Protein AF-A0A416WMV1-F1 (afdb_monomer_lite)

Structure (mmCIF, N/CA/C/O backbone):
data_AF-A0A416WMV1-F1
#
_entry.id   AF-A0A416WMV1-F1
#
loop_
_atom_site.group_PDB
_atom_site.id
_atom_site.type_symbol
_atom_site.label_atom_id
_atom_site.label_alt_id
_atom_site.label_comp_id
_atom_site.label_asym_id
_atom_site.label_entity_id
_atom_site.label_seq_id
_atom_site.pdbx_PDB_ins_code
_atom_site.Cartn_x
_atom_site.Cartn_y
_atom_site.Cartn_z
_atom_site.occupancy
_atom_site.B_iso_or_equiv
_atom_site.auth_seq_id
_atom_site.auth_comp_id
_atom_site.auth_asym_id
_atom_site.auth_atom_id
_atom_site.pdbx_PDB_model_num
ATOM 1 N N . MET A 1 1 ? 2.035 9.534 53.061 1.00 31.95 1 MET A N 1
ATOM 2 C CA . MET A 1 1 ? 2.867 9.783 51.864 1.00 31.95 1 MET A CA 1
ATOM 3 C C . MET A 1 1 ? 3.499 8.454 51.488 1.00 31.95 1 MET A C 1
ATOM 5 O O . MET A 1 1 ? 4.120 7.860 52.356 1.00 31.95 1 MET A O 1
ATOM 9 N N . GLY A 1 2 ? 3.255 7.949 50.277 1.00 27.72 2 GLY A N 1
ATOM 10 C CA . GLY A 1 2 ? 3.790 6.662 49.814 1.00 27.72 2 GLY A CA 1
ATOM 11 C C . GLY A 1 2 ? 2.784 5.881 48.972 1.00 27.72 2 GLY A C 1
ATOM 12 O O . GLY A 1 2 ? 2.198 4.920 49.456 1.00 27.72 2 GLY A O 1
ATOM 13 N N . LEU A 1 3 ? 2.549 6.330 47.735 1.00 26.62 3 LEU A N 1
ATOM 14 C CA . LEU A 1 3 ? 1.919 5.507 46.699 1.00 26.62 3 LEU A CA 1
ATOM 15 C C . LEU A 1 3 ? 2.967 4.494 46.201 1.00 26.62 3 LEU A C 1
ATOM 17 O O . LEU A 1 3 ? 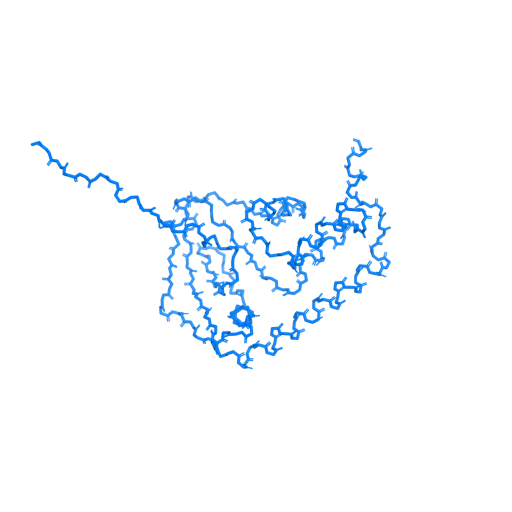4.090 4.920 45.920 1.00 26.62 3 LEU A O 1
ATOM 21 N N . PRO A 1 4 ? 2.651 3.193 46.090 1.00 28.97 4 PRO A N 1
ATOM 22 C CA . PRO A 1 4 ? 3.570 2.224 45.516 1.00 28.97 4 PRO A CA 1
ATOM 23 C C . PRO A 1 4 ? 3.512 2.254 43.982 1.00 28.97 4 PRO A C 1
ATOM 25 O O . PRO A 1 4 ? 2.426 2.288 43.410 1.00 28.97 4 PRO A O 1
ATOM 28 N N . ASP A 1 5 ? 4.704 2.229 43.370 1.00 31.75 5 ASP A N 1
ATOM 29 C CA . ASP A 1 5 ? 5.040 1.541 42.108 1.00 31.75 5 ASP A CA 1
ATOM 30 C C . ASP A 1 5 ? 4.009 1.704 40.958 1.00 31.75 5 ASP A C 1
ATOM 32 O O . ASP A 1 5 ? 3.002 1.007 40.883 1.00 31.75 5 ASP A O 1
ATOM 36 N N . GLY A 1 6 ? 4.159 2.628 40.005 1.00 26.80 6 GLY A N 1
ATOM 37 C CA . GLY A 1 6 ? 5.407 3.092 39.402 1.00 26.80 6 GLY A CA 1
ATOM 38 C C . GLY A 1 6 ? 5.780 2.256 38.175 1.00 26.80 6 GLY A C 1
ATOM 39 O O . GLY A 1 6 ? 6.818 1.611 38.143 1.00 26.80 6 GLY A O 1
ATOM 40 N N . SER A 1 7 ? 4.975 2.382 37.113 1.00 28.70 7 SER A N 1
ATOM 41 C CA . SER A 1 7 ? 5.267 1.963 35.730 1.00 28.70 7 SER A CA 1
ATOM 42 C C . SER A 1 7 ? 5.223 0.461 35.405 1.00 28.70 7 SER A C 1
ATOM 44 O O . SER A 1 7 ? 6.140 -0.109 34.815 1.00 28.70 7 SER A O 1
ATOM 46 N N . ARG A 1 8 ? 4.023 -0.129 35.525 1.00 25.91 8 ARG A N 1
ATOM 47 C CA . ARG A 1 8 ? 3.536 -1.008 34.446 1.00 25.91 8 ARG A CA 1
ATOM 48 C C . ARG A 1 8 ? 3.363 -0.150 33.196 1.00 25.91 8 ARG A C 1
ATOM 50 O O . ARG A 1 8 ? 2.297 0.403 32.947 1.00 25.91 8 ARG A O 1
ATOM 57 N N . GLY A 1 9 ? 4.460 0.025 32.459 1.00 23.66 9 GLY A N 1
ATOM 58 C CA . GLY A 1 9 ? 4.440 0.649 31.149 1.00 23.66 9 GLY A CA 1
ATOM 59 C C . GLY A 1 9 ? 3.350 -0.017 30.324 1.00 23.66 9 GLY A C 1
ATOM 60 O O . GLY A 1 9 ? 3.383 -1.234 30.122 1.00 23.66 9 GLY A O 1
ATOM 61 N N . PHE A 1 10 ? 2.375 0.776 29.883 1.00 23.45 10 PHE A N 1
ATOM 62 C CA . PHE A 1 10 ? 1.463 0.398 28.820 1.00 23.45 10 PHE A CA 1
ATOM 63 C C . PHE A 1 10 ? 2.320 0.120 27.583 1.00 23.45 10 PHE A C 1
ATOM 65 O O . PHE A 1 10 ? 2.528 0.974 26.728 1.00 23.45 10 PHE A O 1
ATOM 72 N N . LYS A 1 11 ? 2.846 -1.103 27.482 1.00 23.52 11 LYS A N 1
ATOM 73 C CA . LYS A 1 11 ? 3.252 -1.696 26.216 1.00 23.52 11 LYS A CA 1
ATOM 74 C C . LYS A 1 11 ? 1.961 -1.990 25.460 1.00 23.52 11 LYS A C 1
ATOM 76 O O . LYS A 1 11 ? 1.575 -3.143 25.297 1.00 23.52 11 LYS A O 1
ATOM 81 N N . PHE A 1 12 ? 1.277 -0.931 25.023 1.00 26.00 12 PHE A N 1
ATOM 82 C CA . PHE A 1 12 ? 0.402 -1.036 23.871 1.00 26.00 12 PHE A CA 1
ATOM 83 C C . PHE A 1 12 ? 1.324 -1.487 22.749 1.00 26.00 12 PHE A C 1
ATOM 85 O O . PHE A 1 12 ? 2.269 -0.792 22.376 1.00 26.00 12 PHE A O 1
ATOM 92 N N . ASN A 1 13 ? 1.163 -2.744 22.356 1.00 22.41 13 ASN A N 1
ATOM 93 C CA . ASN A 1 13 ? 2.041 -3.418 21.424 1.00 22.41 13 ASN A CA 1
ATOM 94 C C . ASN A 1 13 ? 1.835 -2.741 20.064 1.00 22.41 13 ASN A C 1
ATOM 96 O O . ASN A 1 13 ? 0.968 -3.130 19.283 1.00 22.41 13 ASN A O 1
ATOM 100 N N . ALA A 1 14 ? 2.614 -1.686 19.819 1.00 24.78 14 ALA A N 1
ATOM 101 C CA . ALA A 1 14 ? 2.664 -0.853 18.621 1.00 24.78 14 ALA A CA 1
ATOM 102 C C . ALA A 1 14 ? 3.184 -1.625 17.388 1.00 24.78 14 ALA A C 1
ATOM 104 O O . ALA A 1 14 ? 3.901 -1.090 16.551 1.00 24.78 14 ALA A O 1
ATOM 105 N N . ARG A 1 15 ? 2.831 -2.911 17.282 1.00 20.94 15 ARG A N 1
ATOM 106 C CA . ARG A 1 15 ? 3.033 -3.785 16.121 1.00 20.94 15 ARG A CA 1
ATOM 107 C C . ARG A 1 15 ? 1.811 -3.848 15.206 1.00 20.94 15 ARG A C 1
ATOM 109 O O . ARG A 1 15 ? 1.890 -4.437 14.137 1.00 20.94 15 ARG A O 1
ATOM 116 N N . LYS A 1 16 ? 0.696 -3.226 15.594 1.00 28.09 16 LYS A N 1
ATOM 117 C CA . LYS A 1 16 ? -0.466 -3.006 14.727 1.00 28.09 16 LYS A CA 1
ATOM 118 C C . LYS A 1 16 ? -0.606 -1.519 14.417 1.00 28.09 16 LYS A C 1
ATOM 120 O O . LYS A 1 16 ? -1.630 -0.910 14.695 1.00 28.09 16 LYS A O 1
ATOM 125 N N . ALA A 1 17 ? 0.422 -0.926 13.810 1.00 27.86 17 ALA A N 1
ATOM 126 C CA . ALA A 1 17 ? 0.107 0.129 12.856 1.00 27.86 17 ALA A CA 1
ATOM 127 C C . ALA A 1 17 ? -0.929 -0.466 11.886 1.00 27.86 17 ALA A C 1
ATOM 129 O O . ALA A 1 17 ? -0.805 -1.640 11.521 1.00 27.86 17 ALA A O 1
ATOM 130 N N . ALA A 1 18 ? -1.935 0.303 11.473 1.00 34.59 18 ALA A N 1
ATOM 131 C CA . ALA A 1 18 ? -2.894 -0.066 10.425 1.00 34.59 18 ALA A CA 1
ATOM 132 C C . ALA A 1 18 ? -2.218 -0.167 9.032 1.00 34.59 18 ALA A C 1
ATOM 134 O O . ALA A 1 18 ? -2.715 0.313 8.022 1.00 34.59 18 ALA A O 1
ATOM 135 N N . ILE A 1 19 ? -1.039 -0.783 8.999 1.00 32.31 19 ILE A N 1
ATOM 136 C CA . ILE A 1 19 ? -0.207 -1.146 7.864 1.00 32.31 19 ILE A CA 1
ATOM 137 C C . ILE A 1 19 ? 0.125 -2.640 8.040 1.00 32.31 19 ILE A C 1
ATOM 139 O O . ILE A 1 19 ? 1.275 -3.071 8.042 1.00 32.31 19 ILE A O 1
ATOM 143 N N . GLY A 1 20 ? -0.904 -3.453 8.262 1.00 26.33 20 GLY A N 1
ATOM 144 C CA . GLY A 1 20 ? -0.795 -4.895 8.442 1.00 26.33 20 GLY A CA 1
ATOM 145 C C . GLY A 1 20 ? -2.034 -5.558 7.868 1.00 26.33 20 GLY A C 1
ATOM 146 O O . GLY A 1 20 ? -3.143 -5.086 8.093 1.00 26.33 20 GLY A O 1
ATOM 147 N N . SER A 1 21 ? -1.837 -6.623 7.096 1.00 29.31 21 SER A N 1
ATOM 148 C CA . SER A 1 21 ? -2.878 -7.466 6.506 1.00 29.31 21 SER A CA 1
ATOM 149 C C . SER A 1 21 ? -3.682 -8.179 7.597 1.00 29.31 21 SER A C 1
ATOM 151 O O . SER A 1 21 ? -3.449 -9.342 7.908 1.00 29.31 21 SER A O 1
ATOM 153 N N . PHE A 1 22 ? -4.592 -7.438 8.204 1.00 29.88 22 PHE A N 1
ATOM 154 C CA . PHE A 1 22 ? -5.813 -7.915 8.824 1.00 29.88 22 PHE A CA 1
ATOM 155 C C . PHE A 1 22 ? -6.875 -6.975 8.273 1.00 29.88 22 PHE A C 1
ATOM 157 O O . PHE A 1 22 ? -6.649 -5.768 8.196 1.00 29.88 22 PHE A O 1
ATOM 164 N N . SER A 1 23 ? -7.971 -7.506 7.761 1.00 39.19 23 SER A N 1
ATOM 165 C CA . SER A 1 23 ? -8.957 -6.712 7.040 1.00 39.19 23 SER A CA 1
ATOM 166 C C . SER A 1 23 ? -9.639 -5.703 7.975 1.00 39.19 23 SER A C 1
ATOM 168 O O . SER A 1 23 ? -10.531 -6.061 8.741 1.00 39.19 23 SER A O 1
ATOM 170 N N . HIS A 1 24 ? -9.227 -4.436 7.912 1.00 48.38 24 HIS A N 1
ATOM 171 C CA . HIS A 1 24 ? -9.859 -3.343 8.650 1.00 48.38 24 HIS A CA 1
ATOM 172 C C . HIS A 1 24 ? -10.725 -2.521 7.690 1.00 48.38 24 HIS A C 1
ATOM 174 O O . HIS A 1 24 ? -10.259 -2.066 6.645 1.00 48.38 24 HIS A O 1
ATOM 180 N N . TYR A 1 25 ? -11.986 -2.326 8.060 1.00 40.03 25 TYR A N 1
ATOM 181 C CA . TYR A 1 25 ? -12.955 -1.476 7.384 1.00 40.03 25 TYR A CA 1
ATOM 182 C C . TYR A 1 25 ? -13.063 -0.146 8.144 1.00 40.03 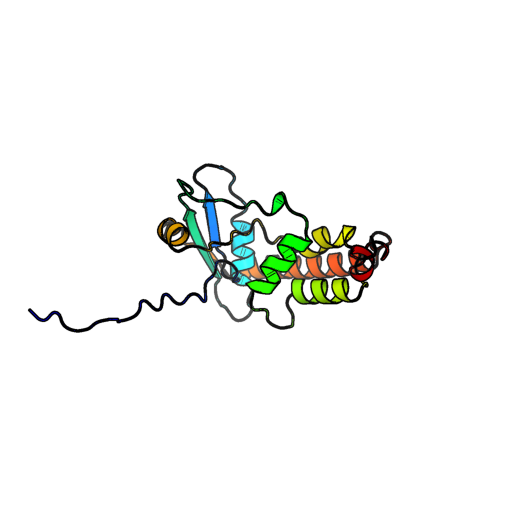25 TYR A C 1
ATOM 184 O O . TYR A 1 25 ? -13.351 -0.128 9.338 1.00 40.03 25 TYR A O 1
ATOM 192 N N . PHE A 1 26 ? -12.809 0.979 7.471 1.00 45.38 26 PHE A N 1
ATOM 193 C CA . PHE A 1 26 ? -12.787 2.309 8.093 1.00 45.38 26 PHE A CA 1
ATOM 194 C C . PHE A 1 26 ? -13.970 3.163 7.635 1.00 45.38 26 PHE A C 1
ATOM 196 O O . PHE A 1 26 ? -14.231 3.290 6.437 1.00 45.38 26 PHE A O 1
ATOM 203 N N . HIS A 1 27 ? -14.639 3.806 8.591 1.00 37.44 27 HIS A N 1
ATOM 204 C CA . HIS A 1 2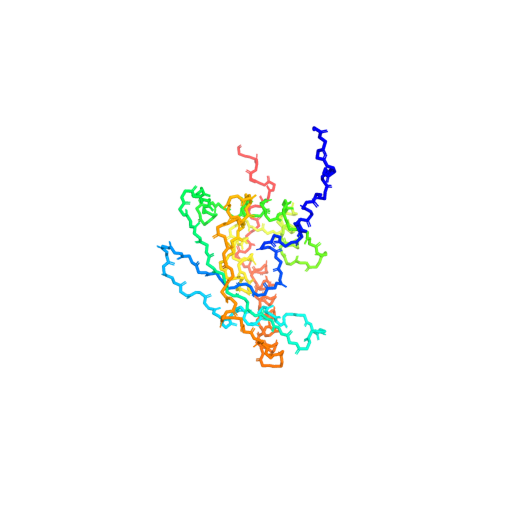7 ? -15.668 4.812 8.352 1.00 37.44 27 HIS A CA 1
ATOM 205 C C . HIS A 1 27 ? -15.194 6.177 8.883 1.00 37.44 27 HIS A C 1
ATOM 207 O O . HIS A 1 27 ? -14.849 6.321 10.055 1.00 37.44 27 HIS A O 1
ATOM 213 N N . GLN A 1 28 ? -15.139 7.195 8.015 1.00 42.25 28 GLN A N 1
ATOM 214 C CA . GLN A 1 28 ? -14.793 8.563 8.414 1.00 42.25 28 GLN A CA 1
ATOM 215 C C . GLN A 1 28 ? -16.064 9.373 8.677 1.00 42.25 28 GLN A C 1
ATOM 217 O O . GLN A 1 28 ? -16.828 9.637 7.743 1.00 42.25 28 GLN A O 1
ATOM 222 N N . ARG A 1 29 ? -16.262 9.890 9.896 1.00 34.16 29 ARG A N 1
ATOM 223 C CA . ARG A 1 29 ? -17.316 10.892 10.148 1.00 34.16 29 ARG A CA 1
ATOM 224 C C . ARG A 1 29 ? -16.897 12.285 9.654 1.00 34.16 29 ARG A C 1
ATOM 226 O O . ARG A 1 29 ? -16.640 13.181 10.447 1.00 34.16 29 ARG A O 1
ATOM 233 N N . LYS A 1 30 ? -16.833 12.432 8.323 1.00 31.00 30 LYS A N 1
ATOM 234 C CA . LYS A 1 30 ? -17.295 13.587 7.509 1.00 31.00 30 LYS A CA 1
ATOM 235 C C . LYS A 1 30 ? -17.082 13.409 5.995 1.00 31.00 30 LYS A C 1
ATOM 237 O O . LYS A 1 30 ? -17.302 14.351 5.241 1.00 31.00 30 LYS A O 1
ATOM 242 N N . LEU A 1 31 ? -16.723 12.214 5.528 1.00 30.30 31 LEU A N 1
ATOM 243 C CA . LEU A 1 31 ? -16.707 11.867 4.107 1.00 30.30 31 LEU A CA 1
ATOM 244 C C . LEU A 1 31 ? -17.394 10.514 3.941 1.00 30.30 31 LEU A C 1
ATOM 246 O O . LEU A 1 31 ? -16.788 9.454 4.077 1.00 30.30 31 LEU A O 1
ATOM 250 N N . GLY A 1 32 ? -18.697 10.565 3.670 1.00 33.25 32 GLY A N 1
ATOM 251 C CA . GLY A 1 32 ? -19.454 9.394 3.264 1.00 33.25 32 GLY A CA 1
ATOM 252 C C . GLY A 1 32 ? -18.922 8.869 1.934 1.00 33.25 32 GLY A C 1
ATOM 253 O O . GLY A 1 32 ? -19.055 9.521 0.901 1.00 33.25 32 GLY A O 1
ATOM 254 N N . LYS A 1 33 ? -18.326 7.679 1.965 1.00 35.66 33 LYS A N 1
ATOM 255 C CA . LYS A 1 33 ? -18.358 6.701 0.873 1.00 35.66 33 LYS A CA 1
ATOM 256 C C . LYS A 1 33 ? -17.914 5.360 1.443 1.00 35.66 33 LYS A C 1
ATOM 258 O O . LYS A 1 33 ? -16.739 5.181 1.752 1.00 35.66 33 LYS A O 1
ATOM 263 N N . LEU A 1 34 ? -18.864 4.430 1.570 1.00 45.72 34 LEU A N 1
ATOM 264 C CA . LEU A 1 34 ? -18.578 3.017 1.808 1.00 45.72 34 LEU A CA 1
ATOM 265 C C . LEU A 1 34 ? -17.597 2.541 0.731 1.00 45.72 34 LEU A C 1
ATOM 267 O O . LEU A 1 34 ? -17.959 2.462 -0.444 1.00 45.72 34 LEU A O 1
ATOM 271 N N . LYS A 1 35 ? -16.353 2.239 1.107 1.00 54.41 35 LYS A N 1
ATOM 272 C CA . LYS A 1 35 ? -15.378 1.646 0.188 1.00 54.41 35 LYS A CA 1
ATOM 273 C C . LYS A 1 35 ? -15.215 0.165 0.512 1.00 54.41 35 LYS A C 1
ATOM 275 O O . LYS A 1 35 ? -14.380 -0.240 1.302 1.00 54.41 35 LYS A O 1
ATOM 280 N N . ASN A 1 36 ? -16.086 -0.592 -0.151 1.00 69.56 36 ASN A N 1
ATOM 281 C CA . ASN A 1 36 ? -16.000 -2.003 -0.517 1.00 69.56 36 ASN A CA 1
ATOM 282 C C . ASN A 1 36 ? -15.653 -3.004 0.606 1.00 69.56 36 ASN A C 1
ATOM 284 O O . ASN A 1 36 ? -14.533 -3.499 0.700 1.00 69.56 36 ASN A O 1
ATOM 288 N N . VAL A 1 37 ? -16.665 -3.362 1.403 1.00 78.75 37 VAL A N 1
ATOM 289 C CA . VAL A 1 37 ? -16.604 -4.461 2.385 1.00 78.75 37 VAL A CA 1
ATOM 290 C C . VAL A 1 37 ? -16.144 -5.781 1.751 1.00 78.75 37 VAL A C 1
ATOM 292 O O . VAL A 1 37 ? -15.378 -6.511 2.370 1.00 78.75 37 VAL A O 1
ATOM 295 N N . GLU A 1 38 ? -16.558 -6.082 0.517 1.00 82.62 38 GLU A N 1
ATOM 296 C CA . GLU A 1 38 ? -16.173 -7.326 -0.167 1.00 82.62 38 GLU A CA 1
ATOM 297 C C . GLU A 1 38 ? -14.665 -7.400 -0.400 1.00 82.62 38 GLU A C 1
ATOM 299 O O . GLU A 1 38 ? -14.052 -8.442 -0.188 1.00 82.62 38 GLU A O 1
ATOM 304 N N . LEU A 1 39 ? -14.046 -6.267 -0.740 1.00 79.12 39 LEU A N 1
ATOM 305 C CA . LEU A 1 39 ? -12.596 -6.186 -0.845 1.00 79.12 39 LEU A CA 1
ATOM 306 C C . LEU A 1 39 ? -11.926 -6.496 0.495 1.00 79.12 39 LEU A C 1
ATOM 308 O O . LEU A 1 39 ? -10.986 -7.282 0.540 1.00 79.12 39 LEU A O 1
ATOM 312 N N . ALA A 1 40 ? -12.424 -5.910 1.584 1.00 80.50 40 ALA A N 1
ATOM 313 C CA . ALA A 1 40 ? -11.913 -6.183 2.922 1.00 80.50 40 ALA A CA 1
ATOM 314 C C . ALA A 1 40 ? -11.992 -7.694 3.230 1.00 80.50 40 ALA A C 1
ATOM 316 O O . ALA A 1 40 ? -10.989 -8.301 3.601 1.00 80.50 40 ALA A O 1
ATOM 317 N N . LYS A 1 41 ? -13.127 -8.340 2.929 1.00 84.56 41 LYS A N 1
ATOM 318 C CA . LYS A 1 41 ? -13.293 -9.794 3.087 1.00 84.56 41 LYS A CA 1
ATOM 319 C C . LYS A 1 41 ? -12.258 -10.608 2.303 1.00 84.56 41 LYS A C 1
ATOM 321 O O . LYS A 1 41 ? -11.682 -11.530 2.868 1.00 84.56 41 LYS A O 1
ATOM 326 N N . GLU A 1 42 ? -11.957 -10.253 1.053 1.00 84.12 42 GLU A N 1
ATOM 327 C CA . GLU A 1 42 ? -10.895 -10.920 0.278 1.00 84.12 42 GLU A CA 1
ATOM 328 C C . GLU A 1 42 ? -9.520 -10.805 0.955 1.00 84.12 42 GLU A C 1
ATOM 330 O O . GLU A 1 42 ? -8.797 -11.792 1.088 1.00 84.12 42 GLU A O 1
ATOM 335 N N . TRP A 1 43 ? -9.163 -9.615 1.446 1.00 82.00 43 TRP A N 1
ATOM 336 C CA . TRP A 1 43 ? -7.907 -9.409 2.178 1.00 82.00 43 TRP A CA 1
ATOM 337 C C . TRP A 1 43 ? -7.873 -10.136 3.529 1.00 82.00 43 TRP A C 1
ATOM 339 O O . TRP A 1 43 ? -6.790 -10.508 3.990 1.00 82.00 43 TRP A O 1
ATOM 349 N N . ALA A 1 44 ? -9.031 -10.363 4.156 1.00 83.62 44 ALA A N 1
ATOM 350 C CA . ALA A 1 44 ? -9.149 -11.066 5.433 1.00 83.62 44 ALA A CA 1
ATOM 351 C C . ALA A 1 44 ? -8.675 -12.525 5.356 1.00 83.62 44 ALA A C 1
ATOM 353 O O . ALA A 1 44 ? -8.292 -13.086 6.375 1.00 83.62 44 ALA A O 1
ATOM 354 N N . VAL A 1 45 ? -8.694 -13.121 4.159 1.00 82.50 45 VAL A N 1
ATOM 355 C CA . VAL A 1 45 ? -8.405 -14.545 3.911 1.00 82.50 45 VAL A CA 1
ATOM 356 C C . VAL A 1 45 ? -7.186 -14.743 3.001 1.00 82.50 45 VAL A C 1
ATOM 358 O O . VAL A 1 45 ? -7.050 -15.760 2.323 1.00 82.50 45 VAL A O 1
ATOM 361 N N . CYS A 1 46 ? -6.281 -13.760 2.962 1.00 75.50 46 CYS A N 1
ATOM 362 C CA . CYS A 1 46 ? -5.086 -13.796 2.115 1.00 75.50 46 CYS A CA 1
ATOM 363 C C . CYS A 1 46 ? -4.054 -14.864 2.513 1.00 75.50 46 CYS A C 1
ATOM 365 O O . CYS A 1 46 ? -3.200 -15.225 1.701 1.00 75.50 46 CYS A O 1
ATOM 367 N N . LYS A 1 47 ? -4.103 -15.357 3.756 1.00 71.19 47 LYS A N 1
ATOM 368 C CA . LYS A 1 47 ? -3.174 -16.372 4.250 1.00 71.19 47 LYS A CA 1
ATOM 369 C C . LYS A 1 47 ? -3.779 -17.770 4.142 1.00 71.19 47 LYS A C 1
ATOM 371 O O . LYS A 1 47 ? -4.842 -17.997 4.713 1.00 71.19 47 LYS A O 1
ATOM 376 N N . PRO A 1 48 ? -3.116 -18.705 3.445 1.00 60.91 48 PRO A N 1
ATOM 377 C CA . PRO A 1 48 ? -3.698 -20.003 3.132 1.00 60.91 48 PRO A CA 1
ATOM 378 C C . PRO A 1 48 ? -3.808 -20.987 4.300 1.00 60.91 48 PRO A C 1
ATOM 380 O O . PRO A 1 48 ? -4.461 -22.017 4.176 1.00 60.91 48 PRO A O 1
ATOM 383 N N . ASP A 1 49 ? -3.179 -20.687 5.430 1.00 66.00 49 ASP A N 1
ATOM 384 C CA . ASP A 1 49 ? -3.180 -21.502 6.643 1.00 66.00 49 ASP A CA 1
ATOM 385 C C . ASP A 1 49 ? -4.273 -21.108 7.657 1.00 66.00 49 ASP A C 1
ATOM 387 O O . ASP A 1 49 ? -4.486 -21.821 8.641 1.00 66.00 49 ASP A O 1
ATOM 391 N N . GLU A 1 50 ? -5.005 -20.012 7.426 1.00 64.62 50 GLU A N 1
ATOM 392 C CA . GLU A 1 50 ? -6.074 -19.552 8.320 1.00 64.62 50 GLU A CA 1
ATOM 393 C C . GLU A 1 50 ? -7.446 -20.108 7.896 1.00 64.62 50 GLU A C 1
ATOM 395 O O . GLU A 1 50 ? -7.903 -19.921 6.773 1.00 64.62 50 GLU A O 1
ATOM 400 N N . LYS A 1 51 ? -8.151 -20.777 8.823 1.00 70.44 51 LYS A N 1
ATOM 401 C CA . LYS A 1 51 ? -9.478 -21.371 8.554 1.00 70.44 51 LYS A CA 1
ATOM 402 C C . LYS A 1 51 ? -10.572 -20.337 8.257 1.00 70.44 51 LYS A C 1
ATOM 404 O O . LYS A 1 51 ? -11.516 -20.667 7.552 1.00 70.44 51 LYS A O 1
ATOM 409 N N . ASN A 1 52 ? -10.474 -19.134 8.825 1.00 77.75 52 ASN A N 1
ATOM 410 C CA . ASN A 1 52 ? -11.419 -18.029 8.650 1.00 77.75 52 ASN A CA 1
ATOM 411 C C . ASN A 1 52 ? -10.674 -16.694 8.748 1.00 77.75 52 ASN A C 1
ATOM 413 O O . ASN A 1 52 ? -9.721 -16.583 9.519 1.00 77.75 52 ASN A O 1
ATOM 417 N N . GLY A 1 53 ? -11.163 -15.688 8.024 1.00 83.75 53 GLY A N 1
ATOM 418 C CA . GLY A 1 53 ? -10.736 -14.296 8.153 1.00 83.75 53 GLY A CA 1
ATOM 419 C C . GLY A 1 53 ? -11.693 -13.482 9.025 1.00 83.75 53 GLY A C 1
ATOM 420 O O . GLY A 1 53 ? -12.798 -13.924 9.340 1.00 83.75 53 GLY A O 1
ATOM 421 N N . TRP A 1 54 ? -11.289 -12.263 9.378 1.00 82.88 54 TRP A N 1
ATOM 422 C CA . TRP A 1 54 ? -12.116 -11.319 10.134 1.00 82.88 54 TRP A CA 1
ATOM 423 C C . TRP A 1 54 ? -12.082 -9.939 9.492 1.00 82.88 54 TRP A C 1
ATOM 425 O O . TRP A 1 54 ? -11.010 -9.454 9.119 1.00 82.88 54 TRP A O 1
ATOM 435 N N . VAL A 1 55 ? -13.250 -9.306 9.383 1.00 83.25 55 VAL A N 1
ATOM 436 C CA . VAL A 1 55 ? -13.377 -7.894 9.021 1.00 83.25 55 VAL A CA 1
ATOM 437 C C . VAL A 1 55 ? -13.894 -7.126 10.220 1.00 83.25 55 VAL A C 1
ATOM 439 O O . VAL A 1 55 ? -15.025 -7.330 10.653 1.00 83.25 55 VAL A O 1
ATOM 442 N N . HIS A 1 56 ? -13.064 -6.222 10.716 1.00 81.56 56 HIS A N 1
ATOM 443 C CA . HIS A 1 56 ? -13.413 -5.304 11.792 1.00 81.56 56 HIS A CA 1
ATOM 444 C C . HIS A 1 56 ? -13.852 -3.969 11.198 1.00 81.56 56 HIS A C 1
ATOM 446 O O . HIS A 1 56 ? -13.289 -3.542 10.186 1.00 81.56 56 HIS A O 1
ATOM 452 N N . LYS A 1 57 ? -14.808 -3.285 11.829 1.00 80.19 57 LYS A N 1
ATOM 453 C CA . LYS A 1 57 ? -15.174 -1.913 11.472 1.00 80.19 57 LYS A CA 1
ATOM 454 C C . LYS A 1 57 ? -14.700 -0.945 12.539 1.00 80.19 57 LYS A C 1
ATOM 456 O O . LYS A 1 57 ? -14.925 -1.177 13.718 1.00 80.19 57 LYS A O 1
ATOM 461 N N . TYR A 1 58 ? -14.131 0.170 12.099 1.00 81.62 58 TYR A N 1
ATOM 462 C CA . TYR A 1 58 ? -13.742 1.266 12.973 1.00 81.62 58 TYR A CA 1
ATOM 463 C C . TYR A 1 58 ? -14.347 2.590 12.519 1.00 81.62 58 TYR A C 1
ATOM 465 O O . TYR A 1 58 ? -14.479 2.855 11.317 1.00 81.62 58 TYR A O 1
ATOM 473 N N . GLU A 1 59 ? -14.645 3.447 13.487 1.00 80.88 59 GLU A N 1
ATOM 474 C CA . GLU A 1 59 ? -14.911 4.864 13.284 1.00 80.88 59 GLU A CA 1
ATOM 475 C C . GLU A 1 59 ? -13.763 5.704 13.835 1.00 80.88 59 GLU A C 1
ATOM 477 O O . GLU A 1 59 ? -13.239 5.447 14.914 1.00 80.88 59 GLU A O 1
ATOM 482 N N . LEU A 1 60 ? -13.360 6.715 13.066 1.00 82.94 60 LEU A N 1
ATOM 483 C CA . LEU A 1 60 ? -12.338 7.673 13.474 1.00 82.94 60 LEU A CA 1
ATOM 484 C C . LEU A 1 60 ? -12.959 9.067 13.569 1.00 82.94 60 LEU A C 1
ATOM 486 O O . LEU A 1 60 ? -13.389 9.629 12.553 1.00 82.94 60 LEU A O 1
ATOM 490 N N . ASP A 1 61 ? -12.968 9.641 14.773 1.00 86.44 61 ASP A N 1
ATOM 491 C CA . ASP A 1 61 ? -13.275 11.060 14.957 1.00 86.44 61 ASP A CA 1
ATOM 492 C C . ASP A 1 61 ? -12.087 11.913 14.495 1.00 86.44 61 ASP A C 1
ATOM 494 O O . ASP A 1 61 ? -11.033 11.969 15.126 1.00 86.44 61 ASP A O 1
ATOM 498 N N . ILE A 1 62 ? -12.277 12.621 13.386 1.00 87.06 62 ILE A N 1
ATOM 499 C CA . ILE A 1 62 ? -11.249 13.476 12.788 1.00 87.06 62 ILE A CA 1
ATOM 500 C C . ILE A 1 62 ? -11.199 14.889 13.379 1.00 87.06 62 ILE A C 1
ATOM 502 O O . ILE A 1 62 ? -10.368 15.702 12.968 1.00 87.06 62 ILE A O 1
ATOM 506 N N . THR A 1 63 ? -12.070 15.210 14.337 1.00 88.75 63 THR A N 1
ATOM 507 C CA . THR A 1 63 ? -12.123 16.539 14.953 1.00 88.75 63 THR A CA 1
ATOM 508 C C . THR A 1 63 ? -10.771 16.879 15.574 1.00 88.75 63 THR A C 1
ATOM 510 O O . THR A 1 63 ? -10.226 16.102 16.357 1.00 88.75 63 THR A O 1
ATOM 513 N N . ASN A 1 64 ? -10.223 18.049 15.245 1.00 90.75 64 ASN A N 1
ATOM 514 C CA . ASN A 1 64 ? -8.916 18.524 15.718 1.00 90.75 64 ASN A CA 1
ATOM 515 C C . ASN A 1 64 ? -7.715 17.628 15.344 1.00 90.75 64 ASN A C 1
ATOM 517 O O . ASN A 1 64 ? -6.629 17.807 15.898 1.00 90.75 64 ASN A O 1
ATOM 521 N N . LEU A 1 65 ? -7.870 16.684 14.407 1.00 88.44 65 LEU A N 1
ATOM 522 C CA . LEU A 1 65 ? -6.744 15.939 13.850 1.00 88.44 65 LEU A CA 1
ATOM 523 C C . LEU A 1 65 ? -6.154 16.680 12.650 1.00 88.44 65 LEU A C 1
ATOM 525 O O . LEU A 1 65 ? -6.868 17.220 11.807 1.00 88.44 65 LEU A O 1
ATOM 529 N N . LYS A 1 66 ? -4.823 16.670 12.550 1.00 91.38 66 LYS A N 1
ATOM 530 C CA . LYS A 1 66 ? -4.129 17.075 11.326 1.00 91.38 66 LYS A CA 1
ATOM 531 C C . LYS A 1 66 ? -4.143 15.896 10.362 1.00 91.38 66 LYS A C 1
ATOM 533 O O . LYS A 1 66 ? -3.620 14.834 10.692 1.00 91.38 66 LYS A O 1
ATOM 538 N N . ILE A 1 67 ? -4.732 16.095 9.189 1.00 87.00 67 ILE A N 1
ATOM 539 C CA . ILE A 1 67 ? -4.815 15.077 8.142 1.00 87.00 67 ILE A CA 1
ATOM 540 C C . ILE A 1 67 ? -3.821 15.440 7.046 1.00 87.00 67 ILE A C 1
ATOM 542 O O . ILE A 1 67 ? -3.842 16.554 6.530 1.00 87.00 67 ILE A O 1
ATOM 546 N N . LEU A 1 68 ? -2.962 14.484 6.703 1.00 84.94 68 LEU A N 1
ATOM 547 C CA . LEU A 1 68 ? -2.102 14.555 5.532 1.00 84.94 68 LEU A CA 1
ATOM 548 C C . LEU A 1 68 ? -2.685 13.640 4.456 1.00 84.94 68 LEU A C 1
ATOM 550 O O . LEU A 1 68 ? -2.723 12.423 4.636 1.00 84.94 68 LEU A O 1
ATOM 554 N N . ASP A 1 69 ? -3.156 14.226 3.359 1.00 84.19 69 ASP A N 1
ATOM 555 C CA . ASP A 1 69 ? -3.706 13.476 2.233 1.00 84.19 69 ASP A CA 1
ATOM 556 C C . ASP A 1 69 ? -2.606 13.164 1.214 1.00 84.19 69 ASP A C 1
ATOM 558 O O . ASP A 1 69 ? -2.216 14.017 0.418 1.00 84.19 69 ASP A O 1
ATOM 562 N N . PHE A 1 70 ? -2.106 11.926 1.239 1.00 79.06 70 PHE A N 1
ATOM 563 C CA . PHE A 1 70 ? -1.058 11.466 0.324 1.00 79.06 70 PHE A CA 1
ATOM 564 C C . PHE A 1 70 ? -1.485 11.460 -1.150 1.00 79.06 70 PHE A C 1
ATOM 566 O O . PHE A 1 70 ? -0.606 11.451 -2.002 1.00 79.06 70 PHE A O 1
ATOM 573 N N . GLN A 1 71 ? -2.785 11.531 -1.468 1.00 80.62 71 GLN A N 1
ATOM 574 C CA . GLN A 1 71 ? -3.254 11.657 -2.859 1.00 80.62 71 GLN A CA 1
ATOM 575 C C . GLN A 1 71 ? -2.862 12.999 -3.496 1.00 80.62 71 GLN A C 1
ATOM 577 O O . GLN A 1 71 ? -2.923 13.145 -4.710 1.00 80.62 71 GLN A O 1
ATOM 582 N N . GLN A 1 72 ? -2.472 13.987 -2.685 1.00 85.62 72 GLN A N 1
ATOM 583 C CA . GLN A 1 72 ? -1.993 15.291 -3.155 1.00 85.62 72 GLN A CA 1
ATOM 584 C C . GLN A 1 72 ? -0.474 15.312 -3.384 1.00 85.62 72 GLN A C 1
ATOM 586 O O . GLN A 1 72 ? 0.077 16.334 -3.788 1.00 85.62 72 GLN A O 1
ATOM 591 N N . TYR A 1 73 ? 0.209 14.199 -3.106 1.00 87.00 73 TYR A N 1
ATOM 592 C CA . TYR A 1 73 ? 1.649 14.049 -3.259 1.00 87.00 73 TYR A CA 1
ATOM 593 C C . TYR A 1 73 ? 1.962 13.039 -4.357 1.00 87.00 73 TYR A C 1
ATOM 595 O O . TYR A 1 73 ? 1.152 12.180 -4.689 1.00 87.00 73 TYR A O 1
ATOM 603 N N . ASN A 1 74 ? 3.173 13.124 -4.904 1.00 88.56 74 ASN A N 1
ATOM 604 C CA . ASN A 1 74 ? 3.629 12.147 -5.881 1.00 88.56 74 ASN A CA 1
ATOM 605 C C . ASN A 1 74 ? 3.856 10.763 -5.246 1.00 88.56 74 ASN A C 1
ATOM 607 O O . ASN A 1 74 ? 4.020 10.605 -4.030 1.00 88.56 74 ASN A O 1
ATOM 611 N N . VAL A 1 75 ? 3.949 9.756 -6.110 1.00 86.94 75 VAL A N 1
ATOM 612 C CA . VAL A 1 75 ? 4.189 8.360 -5.731 1.00 86.94 75 VAL A CA 1
ATOM 613 C C . VAL A 1 75 ? 5.456 8.155 -4.884 1.00 86.94 75 VAL A C 1
ATOM 615 O O . VAL A 1 75 ? 5.499 7.256 -4.043 1.00 86.94 75 VAL A O 1
ATOM 618 N N . LEU A 1 76 ? 6.479 9.005 -5.034 1.00 89.94 76 LEU A N 1
ATOM 619 C CA . LEU A 1 76 ? 7.728 8.894 -4.273 1.00 89.94 76 LEU A CA 1
ATOM 620 C C . LEU A 1 76 ? 7.542 9.248 -2.798 1.00 89.94 76 LEU A C 1
ATOM 622 O O . LEU A 1 76 ? 8.124 8.585 -1.939 1.00 89.94 76 LEU A O 1
ATOM 626 N N . ALA A 1 77 ? 6.714 10.250 -2.488 1.00 87.75 77 ALA A N 1
ATOM 627 C CA . ALA A 1 77 ? 6.373 10.582 -1.107 1.00 87.75 77 ALA A CA 1
ATOM 628 C C . ALA A 1 77 ? 5.697 9.391 -0.412 1.00 87.75 77 ALA A C 1
ATOM 630 O O . ALA A 1 77 ? 6.016 9.069 0.736 1.00 87.75 77 ALA A O 1
ATOM 631 N N . TRP A 1 78 ? 4.814 8.695 -1.134 1.00 80.25 78 TRP A N 1
ATOM 632 C CA . TRP A 1 78 ? 4.157 7.491 -0.638 1.00 80.25 78 TRP A CA 1
ATOM 633 C C . TRP A 1 78 ? 5.136 6.326 -0.462 1.00 80.25 78 TRP A C 1
ATOM 635 O O . TRP A 1 78 ? 5.148 5.681 0.588 1.00 80.25 78 TRP A O 1
ATOM 645 N N . LEU A 1 79 ? 6.008 6.088 -1.447 1.00 83.69 79 LEU A N 1
ATOM 646 C CA . LEU A 1 79 ? 7.026 5.041 -1.375 1.00 83.69 79 LEU A CA 1
ATOM 647 C C . LEU A 1 79 ? 7.979 5.261 -0.192 1.00 83.69 79 LEU A C 1
ATOM 649 O O . LEU A 1 79 ? 8.275 4.321 0.545 1.00 83.69 79 LEU A O 1
ATOM 653 N N . ALA A 1 80 ? 8.405 6.505 0.037 1.00 85.00 80 ALA A N 1
ATOM 654 C CA . ALA A 1 80 ? 9.259 6.870 1.160 1.00 85.00 80 ALA A CA 1
ATOM 655 C C . ALA A 1 80 ? 8.583 6.599 2.513 1.00 85.00 80 ALA A C 1
ATOM 657 O O . ALA A 1 80 ? 9.215 6.048 3.416 1.00 85.00 80 ALA A O 1
ATOM 658 N N . GLU A 1 81 ? 7.305 6.953 2.662 1.00 81.12 81 GLU A N 1
ATOM 659 C CA . GLU A 1 81 ? 6.558 6.698 3.896 1.00 81.12 81 GLU A CA 1
ATOM 660 C C . GLU A 1 81 ? 6.352 5.194 4.134 1.00 81.12 81 GLU A C 1
ATOM 662 O O . GLU A 1 81 ? 6.569 4.704 5.246 1.00 81.12 81 GLU A O 1
ATOM 667 N N . LEU A 1 82 ? 6.020 4.436 3.082 1.00 77.38 82 LEU A N 1
ATOM 668 C CA . LEU A 1 82 ? 5.911 2.980 3.158 1.00 77.38 82 LEU A CA 1
ATOM 669 C C . LEU A 1 82 ? 7.216 2.327 3.608 1.00 77.38 82 LEU A C 1
ATOM 671 O O . LEU A 1 82 ? 7.197 1.452 4.474 1.00 77.38 82 LEU A O 1
ATOM 675 N N . MET A 1 83 ? 8.343 2.733 3.024 1.00 75.88 83 MET A N 1
ATOM 676 C CA . MET A 1 83 ? 9.647 2.153 3.342 1.00 75.88 83 MET A CA 1
ATOM 677 C C . MET A 1 83 ? 10.081 2.435 4.785 1.00 75.88 83 MET A C 1
ATOM 679 O O . MET A 1 83 ? 10.767 1.605 5.374 1.00 75.88 83 MET A O 1
ATOM 683 N N . LYS A 1 84 ? 9.665 3.565 5.371 1.00 76.44 84 LYS A N 1
ATOM 684 C CA . LYS A 1 84 ? 9.987 3.926 6.763 1.00 76.44 84 LYS A CA 1
ATOM 685 C C . LYS A 1 84 ? 9.208 3.122 7.799 1.00 76.44 84 LYS A C 1
ATOM 687 O O . LYS A 1 84 ? 9.721 2.881 8.887 1.00 76.44 84 LYS A O 1
ATOM 692 N N . HIS A 1 85 ? 7.963 2.766 7.492 1.00 70.12 85 HIS A N 1
ATOM 693 C CA . HIS A 1 85 ? 7.013 2.309 8.509 1.00 70.12 85 HIS A CA 1
ATOM 694 C C . HIS A 1 85 ? 6.472 0.896 8.291 1.00 70.12 85 HIS A C 1
ATOM 696 O O . HIS A 1 85 ? 5.794 0.371 9.173 1.00 70.12 85 HIS A O 1
ATOM 702 N N . ARG A 1 86 ? 6.768 0.255 7.154 1.00 66.44 86 ARG A N 1
ATOM 703 C CA . ARG A 1 86 ? 6.275 -1.090 6.848 1.00 66.44 86 ARG A CA 1
ATOM 704 C C . ARG A 1 86 ? 7.404 -2.114 6.847 1.00 66.44 86 ARG A C 1
ATOM 706 O O . ARG A 1 86 ? 8.100 -2.274 5.842 1.00 66.44 86 ARG A O 1
ATOM 713 N N . GLU A 1 87 ? 7.529 -2.870 7.940 1.00 56.66 87 GLU A N 1
ATOM 714 C CA . GLU A 1 87 ? 8.350 -4.085 7.945 1.00 56.66 87 GLU A CA 1
ATOM 715 C C . GLU A 1 87 ? 7.824 -5.054 6.875 1.00 56.66 87 GLU A C 1
ATOM 717 O O . GLU A 1 87 ? 6.652 -5.438 6.859 1.00 56.66 87 GLU A O 1
ATOM 722 N N . ALA A 1 88 ? 8.687 -5.401 5.923 1.00 52.06 88 ALA A N 1
ATOM 723 C CA . ALA A 1 88 ? 8.338 -6.210 4.768 1.00 52.06 88 ALA A CA 1
ATOM 724 C C . ALA A 1 88 ? 9.028 -7.568 4.855 1.00 52.06 88 ALA A C 1
ATOM 726 O O . ALA A 1 88 ? 10.258 -7.628 4.903 1.00 52.06 88 ALA A O 1
ATOM 727 N N . ALA A 1 89 ? 8.272 -8.660 4.727 1.00 51.41 89 ALA A N 1
ATOM 728 C CA . ALA A 1 89 ? 8.870 -9.893 4.234 1.00 51.41 89 ALA A CA 1
ATOM 729 C C . ALA A 1 89 ? 9.465 -9.629 2.840 1.00 51.41 89 ALA A C 1
ATOM 731 O O . ALA A 1 89 ? 8.964 -8.801 2.068 1.00 51.41 89 ALA A O 1
ATOM 732 N N . GLY A 1 90 ? 10.549 -10.328 2.503 1.00 53.59 90 GLY A N 1
ATOM 733 C CA . GLY A 1 90 ? 11.342 -10.011 1.321 1.00 53.59 90 GLY A CA 1
ATOM 734 C C . GLY A 1 90 ? 10.606 -10.094 -0.031 1.00 53.59 90 GLY A C 1
ATOM 735 O O . GLY A 1 90 ? 11.104 -9.610 -1.049 1.00 53.59 90 GLY A O 1
ATOM 736 N N . THR A 1 91 ? 9.420 -10.685 -0.038 1.00 56.75 91 THR A N 1
ATOM 737 C CA . THR A 1 91 ? 8.608 -11.026 -1.208 1.00 56.75 91 THR A CA 1
ATOM 738 C C . THR A 1 91 ? 7.485 -10.023 -1.496 1.00 56.75 91 THR A C 1
ATOM 740 O O . THR A 1 91 ? 6.744 -10.199 -2.462 1.00 56.75 91 THR A O 1
ATOM 743 N N . ASN A 1 92 ? 7.346 -8.959 -0.695 1.00 70.69 92 ASN A N 1
ATOM 744 C CA . ASN A 1 92 ? 6.293 -7.963 -0.892 1.00 70.69 92 ASN A CA 1
ATOM 745 C C . ASN A 1 92 ? 6.492 -7.137 -2.177 1.00 70.69 92 ASN A C 1
ATOM 747 O O . ASN A 1 92 ? 7.577 -6.610 -2.431 1.00 70.69 92 ASN A O 1
ATOM 751 N N . ARG A 1 93 ? 5.409 -6.957 -2.950 1.00 77.06 93 ARG A N 1
ATOM 752 C CA . ARG A 1 93 ? 5.409 -6.314 -4.282 1.00 77.06 93 ARG A CA 1
ATOM 753 C C . ARG A 1 93 ? 6.048 -4.922 -4.305 1.00 77.06 93 ARG A C 1
ATOM 755 O O . ARG A 1 93 ? 6.894 -4.669 -5.152 1.00 77.06 93 ARG A O 1
ATOM 762 N N . TYR A 1 94 ? 5.725 -4.056 -3.343 1.00 78.19 94 TYR A N 1
ATOM 763 C CA . TYR A 1 94 ? 6.311 -2.710 -3.266 1.00 78.19 94 TYR A CA 1
ATOM 764 C C . TYR A 1 94 ? 7.830 -2.730 -3.043 1.00 78.19 94 TYR A C 1
ATOM 766 O O . TYR A 1 94 ? 8.517 -1.831 -3.505 1.00 78.19 94 TYR A O 1
ATOM 774 N N . ARG A 1 95 ? 8.377 -3.760 -2.380 1.00 82.06 95 ARG A N 1
ATOM 775 C CA . ARG A 1 95 ? 9.826 -3.899 -2.175 1.00 82.06 95 ARG A CA 1
ATOM 776 C C . ARG A 1 95 ? 10.537 -4.287 -3.469 1.00 82.06 95 ARG A C 1
ATOM 778 O O . 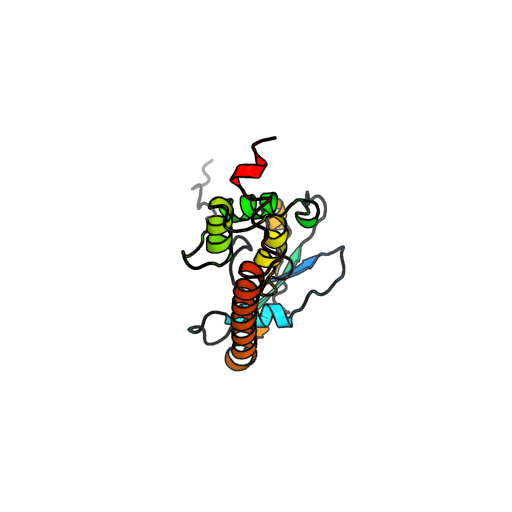ARG A 1 95 ? 11.642 -3.821 -3.717 1.00 82.06 95 ARG A O 1
ATOM 785 N N . ILE A 1 96 ? 9.896 -5.130 -4.281 1.00 86.75 96 ILE A N 1
ATOM 786 C CA . ILE A 1 96 ? 10.373 -5.474 -5.625 1.00 86.75 96 ILE A CA 1
ATOM 787 C C . ILE A 1 96 ? 10.323 -4.223 -6.505 1.00 86.75 96 ILE A C 1
ATOM 789 O O . ILE A 1 96 ? 11.345 -3.837 -7.050 1.00 86.75 96 ILE A O 1
ATOM 793 N N . LEU A 1 97 ? 9.177 -3.540 -6.563 1.00 89.50 97 LEU A N 1
ATOM 794 C CA . LEU A 1 97 ? 9.002 -2.327 -7.366 1.00 89.50 97 LEU A CA 1
ATOM 795 C C . LEU A 1 97 ? 9.963 -1.202 -6.968 1.00 89.50 97 LEU A C 1
ATOM 797 O O . LEU A 1 97 ? 10.602 -0.631 -7.839 1.00 89.50 97 LEU A O 1
ATOM 801 N N . ALA A 1 98 ? 10.137 -0.934 -5.670 1.00 89.69 98 ALA A N 1
ATOM 802 C CA . ALA A 1 98 ? 11.110 0.047 -5.187 1.00 89.69 98 ALA A CA 1
ATOM 803 C C . ALA A 1 98 ? 12.532 -0.295 -5.643 1.00 89.69 98 ALA A C 1
ATOM 805 O O . ALA A 1 98 ? 13.281 0.575 -6.072 1.00 89.69 98 ALA A O 1
ATOM 806 N N . LYS A 1 99 ? 12.903 -1.577 -5.556 1.00 91.19 99 LYS A N 1
ATOM 807 C CA . LYS A 1 99 ? 14.223 -2.052 -5.964 1.00 91.19 99 LYS A CA 1
ATOM 808 C C . LYS A 1 99 ? 14.434 -1.913 -7.470 1.00 91.19 99 LYS A C 1
ATOM 810 O O . LYS A 1 99 ? 15.511 -1.495 -7.874 1.00 91.19 99 LYS A O 1
ATOM 815 N N . GLU A 1 100 ? 13.440 -2.267 -8.278 1.00 94.00 100 GLU A N 1
ATOM 816 C CA . GLU A 1 100 ? 13.517 -2.138 -9.736 1.00 94.00 100 GLU A CA 1
ATOM 817 C C . GLU A 1 100 ? 13.507 -0.667 -10.176 1.00 94.00 100 GLU A C 1
ATOM 819 O O . GLU A 1 100 ? 14.261 -0.301 -11.068 1.00 94.00 100 GLU A O 1
ATOM 824 N N . PHE A 1 101 ? 12.761 0.199 -9.487 1.00 94.62 101 PHE A N 1
ATOM 825 C CA . PHE A 1 101 ? 12.796 1.646 -9.707 1.00 94.62 101 PHE A CA 1
ATOM 826 C C . PHE A 1 101 ? 14.168 2.259 -9.396 1.00 94.62 101 PHE A C 1
ATOM 828 O O . PHE A 1 101 ? 14.721 2.969 -10.225 1.00 94.62 101 PHE A O 1
ATOM 835 N N . VAL A 1 102 ? 14.768 1.929 -8.245 1.00 92.69 102 VAL A N 1
ATOM 836 C CA . VAL A 1 102 ? 16.118 2.406 -7.864 1.00 92.69 102 VAL A CA 1
ATOM 837 C C . VAL A 1 102 ? 17.215 1.875 -8.798 1.00 92.69 102 VAL A C 1
ATOM 839 O O . VAL A 1 102 ? 18.291 2.456 -8.880 1.00 92.69 102 VAL A O 1
ATOM 842 N N . ARG A 1 103 ? 16.963 0.762 -9.493 1.00 95.44 103 ARG A N 1
ATOM 843 C CA . ARG A 1 103 ? 17.861 0.182 -10.505 1.00 95.44 103 ARG A CA 1
ATOM 844 C C . ARG A 1 103 ? 17.655 0.752 -11.903 1.00 95.44 103 ARG A C 1
ATOM 846 O O . ARG A 1 103 ? 18.244 0.221 -12.836 1.00 95.44 103 ARG A O 1
ATOM 853 N N . ASP A 1 104 ? 16.808 1.764 -12.037 1.00 95.81 104 ASP A N 1
ATOM 854 C CA . ASP A 1 104 ? 16.441 2.364 -13.311 1.00 95.81 104 ASP A CA 1
ATOM 855 C C . ASP A 1 104 ? 15.759 1.397 -14.290 1.00 95.81 104 ASP A C 1
ATOM 857 O O . ASP A 1 104 ? 15.820 1.588 -15.495 1.00 95.81 104 ASP A O 1
ATOM 861 N N . ASN A 1 105 ? 15.070 0.363 -13.795 1.00 96.75 105 ASN A N 1
ATOM 862 C CA . ASN A 1 105 ? 14.315 -0.571 -14.644 1.00 96.75 105 ASN A CA 1
ATOM 863 C C . ASN A 1 105 ? 12.842 -0.166 -14.825 1.00 96.75 105 ASN A C 1
ATOM 865 O O . ASN A 1 105 ? 12.125 -0.770 -15.625 1.00 96.75 105 ASN A O 1
ATOM 869 N N . ILE A 1 106 ? 12.367 0.807 -14.044 1.00 96.81 106 ILE A N 1
ATOM 870 C CA . ILE A 1 106 ? 10.974 1.258 -14.020 1.00 96.81 106 ILE A CA 1
ATOM 871 C C . ILE A 1 106 ? 10.945 2.768 -14.185 1.00 96.81 106 ILE A C 1
ATOM 873 O O . ILE A 1 106 ? 11.573 3.490 -13.413 1.00 96.81 106 ILE A O 1
ATOM 877 N N . ASP A 1 107 ? 10.176 3.230 -15.162 1.00 96.38 107 ASP A N 1
ATOM 878 C CA . ASP A 1 107 ? 9.873 4.645 -15.332 1.00 96.38 107 ASP A CA 1
ATOM 879 C C . ASP A 1 107 ? 8.921 5.141 -14.224 1.00 96.38 107 ASP A C 1
ATOM 881 O O . ASP A 1 107 ? 7.961 4.453 -13.852 1.00 96.38 107 ASP A O 1
ATOM 885 N N . ILE A 1 108 ? 9.168 6.336 -13.678 1.00 94.75 108 ILE A N 1
ATOM 886 C CA . ILE A 1 108 ? 8.315 6.926 -12.636 1.00 94.75 108 ILE A CA 1
ATOM 887 C C . ILE A 1 108 ? 6.862 7.089 -13.100 1.00 94.75 108 ILE A C 1
ATOM 889 O O . ILE A 1 108 ? 5.953 6.953 -12.279 1.00 94.75 108 ILE A O 1
ATOM 893 N N . GLU A 1 109 ? 6.635 7.305 -14.400 1.00 94.88 109 GLU A N 1
ATOM 894 C CA . GLU A 1 109 ? 5.303 7.521 -14.978 1.00 94.88 109 GLU A CA 1
ATOM 895 C C . GLU A 1 109 ? 4.385 6.297 -14.817 1.00 94.88 109 GLU A C 1
ATOM 897 O O . GLU A 1 109 ? 3.169 6.445 -14.733 1.00 94.88 109 GLU A O 1
ATOM 902 N N . ILE A 1 110 ? 4.948 5.085 -14.725 1.00 95.44 110 ILE A N 1
ATOM 903 C CA . ILE A 1 110 ? 4.173 3.847 -14.519 1.00 95.44 110 ILE A CA 1
ATOM 904 C C . ILE A 1 110 ? 4.211 3.347 -13.070 1.00 95.44 110 ILE A C 1
ATOM 906 O O . ILE A 1 110 ? 3.496 2.408 -12.710 1.00 95.44 110 ILE A O 1
ATOM 910 N N . LEU A 1 111 ? 5.050 3.940 -12.216 1.00 93.44 111 LEU A N 1
ATOM 911 C CA . LEU A 1 111 ? 5.279 3.458 -10.853 1.00 93.44 111 LEU A CA 1
ATOM 912 C C . LEU A 1 111 ? 4.013 3.543 -9.988 1.00 93.44 111 LEU A C 1
ATOM 914 O O . LEU A 1 111 ? 3.747 2.637 -9.194 1.00 93.44 111 LEU A O 1
ATOM 918 N N . GLU A 1 112 ? 3.223 4.606 -10.146 1.00 89.25 112 GLU A N 1
ATOM 919 C CA . GLU A 1 112 ? 1.959 4.780 -9.420 1.00 89.25 112 GLU A CA 1
ATOM 920 C C . GLU A 1 112 ? 0.940 3.695 -9.783 1.00 89.25 112 GLU A C 1
ATOM 922 O O . GLU A 1 112 ? 0.325 3.089 -8.897 1.00 89.25 112 GLU A O 1
ATOM 927 N N . GLU A 1 113 ? 0.814 3.383 -11.074 1.00 91.94 113 GLU A N 1
ATOM 928 C CA . GLU A 1 113 ? -0.056 2.312 -11.552 1.00 91.94 113 GLU A CA 1
ATOM 929 C C . GLU A 1 113 ? 0.410 0.955 -11.013 1.00 91.94 113 GLU A C 1
ATOM 931 O O . GLU A 1 113 ? -0.381 0.221 -10.413 1.00 91.94 113 GLU A O 1
ATOM 936 N N . LEU A 1 114 ? 1.710 0.654 -11.124 1.00 92.38 114 LEU A N 1
ATOM 937 C CA . LEU A 1 114 ? 2.304 -0.590 -10.626 1.00 92.38 114 LEU A CA 1
ATOM 938 C C . LEU A 1 114 ? 2.043 -0.810 -9.130 1.00 92.38 114 LEU A C 1
ATOM 940 O O . LEU A 1 114 ? 1.723 -1.928 -8.712 1.00 92.38 114 LEU A O 1
ATOM 944 N N . LEU A 1 115 ? 2.166 0.243 -8.319 1.00 85.81 115 LEU A N 1
ATOM 945 C CA . LEU A 1 115 ? 1.909 0.182 -6.878 1.00 85.81 115 LEU A CA 1
ATOM 946 C C . LEU A 1 115 ? 0.415 0.067 -6.542 1.00 85.81 115 LEU A C 1
ATOM 948 O O . LEU A 1 115 ? 0.071 -0.494 -5.497 1.00 85.81 115 LEU A O 1
ATOM 952 N N . SER A 1 116 ? -0.460 0.533 -7.432 1.00 83.50 116 SER A N 1
ATOM 953 C CA . SER A 1 116 ? -1.919 0.473 -7.281 1.00 83.50 116 SER A CA 1
ATOM 954 C C . SER A 1 116 ? -2.524 -0.883 -7.672 1.00 83.50 116 SER A C 1
ATOM 956 O O . SER A 1 116 ? -3.658 -1.200 -7.287 1.00 83.50 116 SER A O 1
ATOM 958 N N . LEU A 1 117 ? -1.778 -1.727 -8.398 1.00 87.38 117 LEU A N 1
ATOM 959 C CA . LEU A 1 117 ? -2.246 -3.046 -8.829 1.00 87.38 117 LEU A CA 1
ATOM 960 C C . LEU A 1 117 ? -2.664 -3.942 -7.653 1.00 87.38 117 LEU A C 1
ATOM 962 O O . LEU A 1 117 ? -2.034 -4.000 -6.593 1.00 87.38 117 LEU A O 1
ATOM 966 N N . GLY A 1 118 ? -3.704 -4.745 -7.872 1.00 77.62 118 GLY A N 1
ATOM 967 C CA . GLY A 1 118 ? -4.243 -5.673 -6.871 1.00 77.62 118 GLY A CA 1
ATOM 968 C C . GLY A 1 118 ? -5.220 -5.042 -5.883 1.00 77.62 118 GLY A C 1
ATOM 969 O O . GLY A 1 118 ? -5.642 -5.722 -4.955 1.00 77.62 118 GLY A O 1
ATOM 970 N N . GLY A 1 119 ? -5.615 -3.782 -6.092 1.00 74.19 119 GLY A N 1
ATOM 971 C CA . GLY A 1 119 ? -6.754 -3.176 -5.404 1.00 74.19 119 GLY A CA 1
ATOM 972 C C . GLY A 1 119 ? -6.572 -3.144 -3.890 1.00 74.19 119 GLY A C 1
ATOM 973 O O . GLY A 1 119 ? -7.300 -3.808 -3.161 1.00 74.19 119 GLY A O 1
ATOM 974 N N . LEU A 1 120 ? -5.600 -2.362 -3.423 1.00 67.94 120 LEU A N 1
ATOM 975 C CA . LEU A 1 120 ? -5.303 -2.191 -1.994 1.00 67.94 120 LEU A CA 1
ATOM 976 C C . LEU A 1 120 ? -6.378 -1.387 -1.239 1.00 67.94 120 LEU A C 1
ATOM 978 O O . LEU A 1 120 ? -6.358 -1.336 -0.013 1.00 67.94 120 LEU A O 1
ATOM 982 N N . GLY A 1 121 ? -7.308 -0.756 -1.961 1.00 72.75 121 GLY A N 1
ATOM 983 C CA . GLY A 1 121 ? -8.257 0.193 -1.386 1.00 72.75 121 GLY A CA 1
ATOM 984 C C . GLY A 1 121 ? -7.568 1.476 -0.911 1.00 72.75 121 GLY A C 1
ATOM 985 O O . GLY A 1 121 ? -6.403 1.728 -1.217 1.00 72.75 121 GLY A O 1
ATOM 986 N N . ILE A 1 122 ? -8.303 2.307 -0.168 1.00 73.44 122 ILE A N 1
ATOM 987 C CA . ILE A 1 122 ? -7.695 3.444 0.531 1.00 73.44 122 ILE A CA 1
ATOM 988 C C . ILE A 1 122 ? -7.057 2.933 1.815 1.00 73.44 122 ILE A C 1
ATOM 990 O O . ILE A 1 122 ? -7.695 2.221 2.587 1.00 73.44 122 ILE A O 1
ATOM 994 N N . GLN A 1 123 ? -5.816 3.344 2.046 1.00 74.31 123 GLN A N 1
ATOM 995 C CA . GLN A 1 123 ? -5.079 3.033 3.261 1.00 74.31 123 GLN A CA 1
ATOM 996 C C . GLN A 1 123 ? -4.978 4.276 4.144 1.00 74.31 123 GLN A C 1
ATOM 998 O O . GLN A 1 123 ? -4.748 5.382 3.655 1.00 74.31 123 GLN A O 1
ATOM 1003 N N . TYR A 1 124 ? -5.119 4.072 5.452 1.00 76.88 124 TYR A N 1
ATOM 1004 C CA . TYR A 1 124 ? -4.975 5.110 6.465 1.00 76.88 124 TYR A CA 1
ATOM 1005 C C . TYR A 1 124 ? -3.805 4.769 7.382 1.00 76.88 124 TYR A C 1
ATOM 1007 O O . TYR A 1 124 ? -3.682 3.641 7.849 1.00 76.88 124 TYR A O 1
ATOM 1015 N N . CYS A 1 125 ? -2.957 5.756 7.666 1.00 78.25 125 CYS A N 1
ATOM 1016 C CA . CYS A 1 125 ? -1.878 5.633 8.638 1.00 78.25 125 CYS A CA 1
ATOM 1017 C C . CYS A 1 125 ? -2.194 6.511 9.852 1.00 78.25 125 CYS A C 1
ATOM 1019 O O . CYS A 1 125 ? -2.298 7.732 9.731 1.00 78.25 125 CYS A O 1
ATOM 1021 N N . ILE A 1 126 ? -2.349 5.891 11.023 1.00 82.38 126 ILE A N 1
ATOM 1022 C CA . ILE A 1 126 ? -2.571 6.587 12.295 1.00 82.38 126 ILE A CA 1
ATOM 1023 C C . ILE A 1 126 ? -1.224 6.689 13.015 1.00 82.38 126 ILE A C 1
ATOM 1025 O O . ILE A 1 126 ? -0.581 5.674 13.288 1.00 82.38 126 ILE A O 1
ATOM 1029 N N . LYS A 1 127 ? -0.772 7.920 13.291 1.00 81.38 127 LYS A N 1
ATOM 1030 C CA . LYS A 1 127 ? 0.600 8.184 13.773 1.00 81.38 127 LYS A CA 1
ATOM 1031 C C . LYS A 1 127 ? 0.696 8.717 15.203 1.00 81.38 127 LYS A C 1
ATOM 1033 O O . LYS A 1 127 ? 1.769 8.628 15.786 1.00 81.38 127 LYS A O 1
ATOM 1038 N N . SER A 1 128 ? -0.370 9.295 15.757 1.00 85.81 128 SER A N 1
ATOM 1039 C CA . SER A 1 128 ? -0.334 9.954 17.070 1.00 85.81 128 SER A CA 1
ATOM 1040 C C . SER A 1 128 ? -1.264 9.286 18.073 1.00 85.81 128 SER A C 1
ATOM 1042 O O . SER A 1 128 ? -2.328 8.795 17.703 1.00 85.81 128 SER A O 1
ATOM 1044 N N . GLU A 1 129 ? -0.891 9.330 19.353 1.00 89.62 129 GLU A N 1
ATOM 1045 C CA . GLU A 1 129 ? -1.722 8.829 20.457 1.00 89.62 129 GLU A CA 1
ATOM 1046 C C . GLU A 1 129 ? -3.118 9.462 20.453 1.00 89.62 129 GLU A C 1
ATOM 1048 O O . GLU A 1 129 ? -4.104 8.750 20.593 1.00 89.62 129 GLU A O 1
ATOM 1053 N N . LEU A 1 130 ? -3.213 10.771 20.181 1.00 89.38 130 LEU A N 1
ATOM 1054 C CA . LEU A 1 130 ? -4.492 11.478 20.053 1.00 89.38 130 LEU A CA 1
ATOM 1055 C C . LEU A 1 130 ? -5.380 10.902 18.940 1.00 89.38 130 LEU A C 1
ATOM 1057 O O . LEU A 1 130 ? -6.596 10.837 19.088 1.00 89.38 130 LEU A O 1
ATOM 1061 N N . ALA A 1 131 ? -4.796 10.514 17.805 1.00 84.81 131 ALA A N 1
ATOM 1062 C CA . ALA A 1 131 ? -5.562 9.907 16.725 1.00 84.81 131 ALA A CA 1
ATOM 1063 C C . ALA A 1 131 ? -5.992 8.475 17.082 1.00 84.81 131 ALA A C 1
ATOM 1065 O O . ALA A 1 131 ? -7.122 8.098 16.787 1.00 84.81 131 ALA A O 1
ATOM 1066 N N . TYR A 1 132 ? -5.143 7.704 17.772 1.00 85.50 132 TYR A N 1
ATOM 1067 C CA . TYR A 1 132 ? -5.518 6.380 18.281 1.00 85.50 132 TYR A CA 1
ATOM 1068 C C . TYR A 1 132 ? -6.614 6.452 19.349 1.00 85.50 132 TYR A C 1
ATOM 1070 O O . TYR A 1 132 ? -7.530 5.642 19.315 1.00 85.50 132 TYR A O 1
ATOM 1078 N N . SER A 1 133 ? -6.586 7.441 20.249 1.00 88.88 133 SER A N 1
ATOM 1079 C CA . SER A 1 133 ? -7.635 7.620 21.266 1.00 88.88 133 SER A CA 1
ATOM 1080 C C . SER A 1 133 ? -8.991 8.030 20.683 1.00 88.88 133 SER A C 1
ATOM 1082 O O . SER A 1 133 ? -9.977 8.068 21.408 1.00 88.88 133 SER A O 1
ATOM 1084 N N . LYS A 1 134 ? -9.028 8.407 19.400 1.00 88.81 134 LYS A N 1
ATOM 1085 C CA . LYS A 1 134 ? -10.227 8.793 18.641 1.00 88.81 134 LYS A CA 1
ATOM 1086 C C . LYS A 1 134 ? -10.704 7.696 17.686 1.00 88.81 134 LYS A C 1
ATOM 1088 O O . LYS A 1 134 ? -11.634 7.935 16.916 1.00 88.81 134 LYS A O 1
ATOM 1093 N N . LEU A 1 135 ? -10.040 6.540 17.696 1.00 86.56 135 LEU A N 1
ATOM 1094 C CA . LEU A 1 135 ? -10.408 5.369 16.919 1.00 86.56 135 LEU A CA 1
ATOM 1095 C C . LEU A 1 135 ? -11.255 4.439 17.791 1.00 86.56 135 LEU A C 1
ATOM 1097 O O . LEU A 1 135 ? -10.767 3.920 18.793 1.00 86.56 135 LEU A O 1
ATOM 1101 N N . GLU A 1 136 ? -12.494 4.199 17.383 1.00 84.75 136 GLU A N 1
ATOM 1102 C CA . GLU A 1 136 ? -13.412 3.285 18.062 1.00 84.75 136 GLU A CA 1
ATOM 1103 C C . GLU A 1 136 ? -13.730 2.094 17.166 1.00 84.75 136 GLU A C 1
ATOM 1105 O O . GLU A 1 136 ? -14.070 2.256 15.993 1.00 84.75 136 GLU A O 1
ATOM 1110 N N . GLU A 1 137 ? -13.612 0.890 17.721 1.00 83.94 137 GLU A N 1
ATOM 1111 C CA . GLU A 1 137 ? -14.096 -0.326 17.074 1.00 83.94 137 GLU A CA 1
ATOM 1112 C C . GLU A 1 137 ? -15.613 -0.430 17.229 1.00 83.94 137 GLU A C 1
ATOM 1114 O O . GLU A 1 137 ? -16.162 -0.192 18.304 1.00 83.94 137 GLU A O 1
ATOM 1119 N N . ILE A 1 138 ? -16.295 -0.806 16.152 1.00 82.94 138 ILE A N 1
ATOM 1120 C CA . ILE A 1 138 ? -17.718 -1.131 16.176 1.00 82.94 138 ILE A CA 1
ATOM 1121 C C . ILE A 1 138 ? -17.833 -2.652 16.239 1.00 82.94 138 ILE A C 1
ATOM 1123 O O . ILE A 1 138 ? -18.035 -3.312 15.220 1.00 82.94 138 ILE A O 1
ATOM 1127 N N . ASP A 1 139 ? -17.718 -3.202 17.449 1.00 81.44 139 ASP A N 1
ATOM 1128 C CA . ASP A 1 139 ? -17.740 -4.654 17.697 1.00 81.44 139 ASP A CA 1
ATOM 1129 C C . ASP A 1 139 ? -19.003 -5.331 17.140 1.00 81.44 139 ASP A C 1
ATOM 1131 O O . ASP A 1 139 ? -18.958 -6.459 16.652 1.00 81.44 139 ASP A O 1
ATOM 1135 N N . ALA A 1 140 ? -20.138 -4.621 17.157 1.00 81.75 140 ALA A N 1
ATOM 1136 C CA . ALA A 1 140 ? -21.410 -5.099 16.610 1.00 81.75 140 ALA A CA 1
ATOM 1137 C C . ALA A 1 140 ? -21.375 -5.352 15.088 1.00 81.75 140 ALA A C 1
ATOM 1139 O O . ALA A 1 140 ? -22.260 -6.023 14.561 1.00 81.75 140 ALA A O 1
ATOM 1140 N N . GLU A 1 141 ? -20.372 -4.823 14.384 1.00 80.31 141 GLU A N 1
ATOM 1141 C CA . GLU A 1 141 ? -20.165 -5.000 12.943 1.00 80.31 141 GLU A CA 1
ATOM 1142 C C . GLU A 1 141 ? -18.944 -5.880 12.622 1.00 80.31 141 GLU A C 1
ATOM 1144 O O . GLU A 1 141 ? -18.480 -5.904 11.479 1.00 80.31 141 GLU A O 1
ATOM 1149 N N . LEU A 1 142 ? -18.429 -6.634 13.601 1.00 81.94 142 LEU A N 1
ATOM 1150 C CA . LEU A 1 142 ? -17.421 -7.661 13.357 1.00 81.94 142 LEU A CA 1
ATOM 1151 C C . LEU A 1 142 ? -17.997 -8.765 12.460 1.00 81.94 142 LEU A C 1
ATOM 1153 O O . LEU A 1 142 ? -18.976 -9.429 12.804 1.00 81.94 142 LEU A O 1
ATOM 1157 N N . MET A 1 143 ? -17.351 -9.002 11.319 1.00 83.50 143 MET A N 1
ATOM 1158 C CA . MET A 1 143 ? -17.757 -10.039 10.370 1.00 83.50 143 MET A CA 1
ATOM 1159 C C . MET A 1 143 ? -16.713 -11.149 10.312 1.00 83.50 143 MET A C 1
ATOM 1161 O O . MET A 1 143 ? -15.547 -10.903 9.995 1.00 83.50 143 MET A O 1
ATOM 1165 N N . SER A 1 144 ? -17.141 -12.390 10.537 1.00 87.94 144 SER A N 1
ATOM 1166 C CA . SER A 1 144 ? -16.349 -13.562 10.165 1.00 87.94 144 SER A CA 1
ATOM 1167 C C . SER A 1 144 ? -16.401 -13.763 8.653 1.00 87.94 144 SER A C 1
ATOM 1169 O O . SER A 1 144 ? -17.474 -13.685 8.050 1.00 87.94 144 SER A O 1
ATOM 1171 N N . VAL A 1 145 ? -15.265 -14.082 8.049 1.00 85.25 145 VAL A N 1
ATOM 1172 C CA . VAL A 1 145 ? -15.144 -14.352 6.617 1.00 85.25 145 VAL A CA 1
ATOM 1173 C C . VAL A 1 145 ? -14.807 -15.814 6.416 1.00 85.25 145 VAL A C 1
ATOM 1175 O O . VAL A 1 145 ? -13.787 -16.296 6.913 1.00 85.25 145 VAL A O 1
ATOM 1178 N N . ASN A 1 146 ? -15.651 -16.510 5.661 1.00 87.75 146 ASN A N 1
ATOM 1179 C CA . ASN A 1 146 ? -15.366 -17.876 5.262 1.00 87.75 146 ASN A CA 1
ATOM 1180 C C . ASN A 1 146 ? -14.189 -17.883 4.280 1.00 87.75 146 ASN A C 1
ATOM 1182 O O . ASN A 1 146 ? -14.252 -17.252 3.222 1.00 87.75 146 ASN A O 1
ATOM 1186 N N . TYR A 1 147 ? -13.128 -18.608 4.633 1.00 86.81 147 TYR A N 1
ATOM 1187 C CA . TYR A 1 147 ? -11.932 -18.704 3.805 1.00 86.81 147 TYR A CA 1
ATOM 1188 C C . TYR A 1 147 ? -12.248 -19.195 2.387 1.00 86.81 147 TYR A C 1
ATOM 1190 O O . TYR A 1 147 ? -11.889 -18.528 1.423 1.00 86.81 147 TYR A O 1
ATOM 1198 N N . ASN A 1 148 ? -12.989 -20.294 2.243 1.00 88.12 148 ASN A N 1
ATOM 1199 C CA . ASN A 1 148 ? -13.257 -20.911 0.940 1.00 88.12 148 ASN A CA 1
ATOM 1200 C C . ASN A 1 148 ? -14.106 -20.021 0.019 1.00 88.12 148 ASN A C 1
ATOM 1202 O O . ASN A 1 148 ? -13.984 -20.103 -1.196 1.00 88.12 148 ASN A O 1
ATOM 1206 N N . GLU A 1 149 ? -14.960 -19.160 0.576 1.00 88.31 149 GLU A N 1
ATOM 1207 C CA . GLU A 1 149 ? -15.813 -18.267 -0.219 1.00 88.31 149 GLU A CA 1
ATOM 1208 C C . GLU A 1 149 ? -15.028 -17.095 -0.835 1.00 88.31 149 GLU A C 1
ATOM 1210 O O . GLU A 1 149 ? -15.328 -16.641 -1.944 1.00 88.31 149 GLU A O 1
ATOM 1215 N N . PHE A 1 150 ? -14.026 -16.585 -0.115 1.00 86.25 150 PHE A N 1
ATOM 1216 C CA . PHE A 1 150 ? -13.315 -15.357 -0.486 1.00 86.25 150 PHE A CA 1
ATOM 1217 C C . PHE A 1 150 ? -11.880 -15.590 -0.956 1.00 86.25 150 PHE A C 1
ATOM 1219 O O . PHE A 1 150 ? -11.333 -14.736 -1.657 1.00 86.25 150 PHE A O 1
ATOM 1226 N N . ASN A 1 151 ? -11.266 -16.725 -0.619 1.00 88.19 151 ASN A N 1
ATOM 1227 C CA . ASN A 1 151 ? -9.876 -16.985 -0.968 1.00 88.19 151 ASN A CA 1
ATOM 1228 C C . ASN A 1 151 ? -9.692 -17.183 -2.476 1.00 88.19 151 ASN A C 1
ATOM 1230 O O . ASN A 1 151 ? 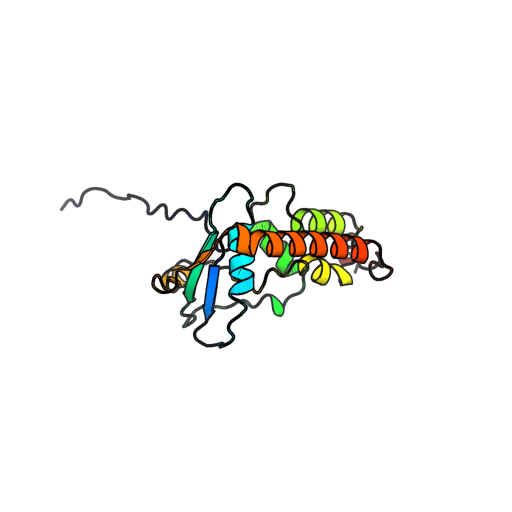-8.734 -16.654 -3.033 1.00 88.19 151 ASN A O 1
ATOM 1234 N N . ASP A 1 152 ? -10.638 -17.828 -3.163 1.00 90.12 152 ASP A N 1
ATOM 1235 C CA . ASP A 1 152 ? -10.595 -17.944 -4.626 1.00 90.12 152 ASP A CA 1
ATOM 1236 C C . ASP A 1 152 ? -10.601 -16.567 -5.301 1.00 90.12 152 ASP A C 1
ATOM 1238 O O . ASP A 1 152 ? -9.808 -16.315 -6.210 1.00 90.12 152 ASP A O 1
ATOM 1242 N N . LYS A 1 153 ? -11.432 -15.638 -4.808 1.00 88.94 153 LYS A N 1
ATOM 1243 C CA . LYS A 1 153 ? -11.481 -14.250 -5.296 1.00 88.94 153 LYS A CA 1
ATOM 1244 C C . LYS A 1 153 ? -10.159 -13.523 -5.032 1.00 88.94 153 LYS A C 1
ATOM 1246 O O . LYS A 1 153 ? -9.604 -12.909 -5.946 1.00 88.94 153 LYS A O 1
ATOM 1251 N N . TYR A 1 154 ? -9.621 -13.652 -3.816 1.00 85.38 154 TYR A N 1
ATOM 1252 C CA . TYR A 1 154 ? -8.317 -13.095 -3.452 1.00 85.38 154 TYR A CA 1
ATOM 1253 C C . TYR A 1 154 ? -7.194 -13.627 -4.359 1.00 85.38 154 TYR A C 1
ATOM 1255 O O . TYR A 1 154 ? -6.423 -12.842 -4.913 1.00 85.38 154 TYR A O 1
ATOM 1263 N N . ASN A 1 155 ? -7.124 -14.944 -4.564 1.00 88.88 155 ASN A N 1
ATOM 1264 C CA . ASN A 1 155 ? -6.098 -15.587 -5.384 1.00 88.88 155 ASN A CA 1
ATOM 1265 C C . ASN A 1 155 ? -6.208 -15.166 -6.849 1.00 88.88 155 ASN A C 1
ATOM 1267 O O . ASN A 1 155 ? -5.200 -14.819 -7.464 1.00 88.88 155 ASN A O 1
ATOM 1271 N N . GLN A 1 156 ? -7.421 -15.151 -7.412 1.00 90.88 156 GLN A N 1
ATOM 1272 C CA . GLN A 1 156 ? -7.655 -14.662 -8.773 1.00 90.88 156 GLN A CA 1
ATOM 1273 C C . GLN A 1 156 ? -7.166 -13.220 -8.924 1.00 90.88 156 GLN A C 1
ATOM 1275 O O . GLN A 1 156 ? -6.458 -12.901 -9.880 1.00 90.88 156 GLN A O 1
ATOM 1280 N N . ARG A 1 157 ? -7.470 -12.359 -7.949 1.00 86.94 157 ARG A N 1
ATOM 1281 C CA . ARG A 1 157 ? -7.009 -10.970 -7.931 1.00 86.94 157 ARG A CA 1
ATOM 1282 C C . ARG A 1 157 ? -5.490 -10.860 -7.836 1.00 86.94 157 ARG A C 1
ATOM 1284 O O . ARG A 1 157 ? -4.914 -10.062 -8.571 1.00 86.94 157 ARG A O 1
ATOM 1291 N N . ASP A 1 158 ? -4.832 -11.634 -6.972 1.00 87.12 158 ASP A N 1
ATOM 1292 C CA . ASP A 1 158 ? -3.367 -11.623 -6.853 1.00 87.12 158 ASP A CA 1
ATOM 1293 C C . ASP A 1 158 ? -2.700 -12.107 -8.151 1.00 87.12 158 ASP A C 1
ATOM 1295 O O . ASP A 1 158 ? -1.764 -11.472 -8.645 1.00 87.12 158 ASP A O 1
ATOM 1299 N N . VAL A 1 159 ? -3.229 -13.168 -8.770 1.00 90.75 159 VAL A N 1
ATOM 1300 C CA . VAL A 1 159 ? -2.756 -13.681 -10.066 1.00 90.75 159 VAL A CA 1
ATOM 1301 C C . VAL A 1 159 ? -2.896 -12.624 -11.160 1.00 90.75 159 VAL A C 1
ATOM 1303 O O . VAL A 1 159 ? -1.926 -12.360 -11.877 1.00 90.75 159 VAL A O 1
ATOM 1306 N N . VAL A 1 160 ? -4.064 -11.985 -11.267 1.00 93.00 160 VAL A N 1
ATOM 1307 C CA . VAL A 1 160 ? -4.314 -10.907 -12.236 1.00 93.00 160 VAL A CA 1
ATOM 1308 C C . VAL A 1 160 ? -3.398 -9.717 -11.965 1.00 93.00 160 VAL A C 1
ATOM 1310 O O . VAL A 1 160 ? -2.751 -9.228 -12.884 1.00 93.00 160 VAL A O 1
ATOM 1313 N N . ALA A 1 161 ? -3.246 -9.291 -10.711 1.00 89.56 161 ALA A N 1
ATOM 1314 C CA . ALA A 1 161 ? -2.369 -8.180 -10.354 1.00 89.56 161 ALA A CA 1
ATOM 1315 C C . ALA A 1 161 ? -0.907 -8.452 -10.731 1.00 89.56 161 ALA A C 1
ATOM 1317 O O . ALA A 1 161 ? -0.224 -7.567 -11.242 1.00 89.56 161 ALA A O 1
ATOM 1318 N N . ARG A 1 162 ? -0.420 -9.680 -10.518 1.00 90.00 162 ARG A N 1
ATOM 1319 C CA . ARG A 1 162 ? 0.932 -10.089 -10.927 1.00 90.00 162 ARG A CA 1
ATOM 1320 C C . ARG A 1 162 ? 1.078 -10.188 -12.439 1.00 90.00 162 ARG A C 1
ATOM 1322 O O . ARG A 1 162 ? 2.149 -9.878 -12.955 1.00 90.00 162 ARG A O 1
ATOM 1329 N N . LYS A 1 163 ? 0.041 -10.650 -13.141 1.00 94.81 163 LYS A N 1
ATOM 1330 C CA . LYS A 1 163 ? 0.015 -10.685 -14.605 1.00 94.81 163 LYS A CA 1
ATOM 1331 C C . LYS A 1 163 ? 0.100 -9.265 -15.164 1.00 94.81 163 LYS A C 1
ATOM 1333 O O . LYS A 1 163 ? 1.055 -8.982 -15.876 1.00 94.81 163 LYS A O 1
ATOM 1338 N N . ASN A 1 164 ? -0.794 -8.377 -14.737 1.00 95.06 164 ASN A N 1
ATOM 1339 C CA . ASN A 1 164 ? -0.830 -6.981 -15.169 1.00 95.06 164 ASN A CA 1
ATOM 1340 C C . ASN A 1 164 ? 0.475 -6.253 -14.830 1.00 95.06 164 ASN A C 1
ATOM 1342 O O . ASN A 1 164 ? 0.971 -5.484 -15.638 1.00 95.06 164 ASN A O 1
ATOM 1346 N N . MET A 1 165 ? 1.075 -6.539 -13.668 1.00 93.62 165 MET A N 1
ATOM 1347 C CA . MET A 1 165 ? 2.384 -5.990 -13.306 1.00 93.62 165 MET A CA 1
ATOM 1348 C C . MET A 1 165 ? 3.444 -6.387 -14.335 1.00 93.62 165 MET A C 1
ATOM 1350 O O . MET A 1 165 ? 4.180 -5.532 -14.811 1.00 93.62 165 MET A O 1
ATOM 1354 N N . ARG A 1 166 ? 3.527 -7.673 -14.699 1.00 94.00 166 ARG A N 1
ATOM 1355 C CA . ARG A 1 166 ? 4.485 -8.133 -15.715 1.00 94.00 166 ARG A CA 1
ATOM 1356 C C . ARG A 1 166 ? 4.197 -7.532 -17.085 1.00 94.00 166 ARG A C 1
ATOM 1358 O O . A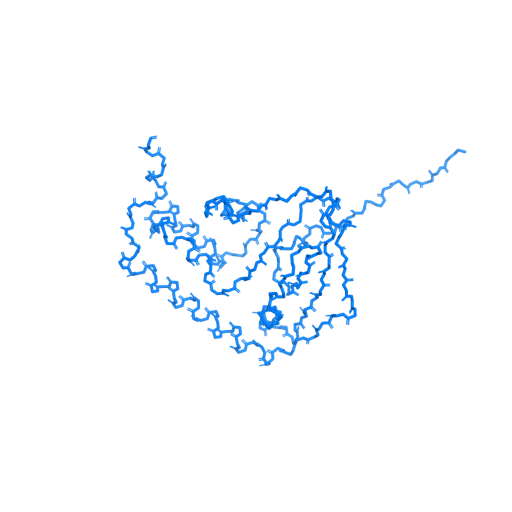RG A 1 166 ? 5.138 -7.176 -17.779 1.00 94.00 166 ARG A O 1
ATOM 1365 N N . GLU A 1 167 ? 2.935 -7.444 -17.481 1.00 97.06 167 GLU A N 1
ATOM 1366 C CA . GLU A 1 167 ? 2.547 -6.866 -18.770 1.00 97.06 167 GLU A CA 1
ATOM 1367 C C . GLU A 1 167 ? 2.913 -5.383 -18.845 1.00 97.06 167 GLU A C 1
ATOM 1369 O O . GLU A 1 167 ? 3.564 -4.978 -19.800 1.00 97.06 167 GLU A O 1
ATOM 1374 N N . LEU A 1 168 ? 2.601 -4.602 -17.807 1.00 97.06 168 LEU A N 1
ATOM 1375 C CA . LEU A 1 168 ? 2.910 -3.174 -17.755 1.00 97.06 168 LEU A CA 1
ATOM 1376 C C . LEU A 1 168 ? 4.421 -2.914 -17.773 1.00 97.06 168 LEU A C 1
ATOM 1378 O O . LEU A 1 168 ? 4.887 -2.085 -18.551 1.00 97.06 168 LEU A O 1
ATOM 1382 N N . VAL A 1 169 ? 5.197 -3.666 -16.982 1.00 95.38 169 VAL A N 1
ATOM 1383 C CA . VAL A 1 169 ? 6.667 -3.548 -16.952 1.00 95.38 169 VAL A CA 1
ATOM 1384 C C . VAL A 1 169 ? 7.304 -3.846 -18.314 1.00 95.38 169 VAL A C 1
ATOM 1386 O O . VAL A 1 169 ? 8.297 -3.214 -18.661 1.00 95.38 169 VAL A O 1
ATOM 1389 N N . ASN A 1 170 ? 6.746 -4.788 -19.081 1.00 96.06 170 ASN A N 1
ATOM 1390 C CA . ASN A 1 170 ? 7.263 -5.179 -20.399 1.00 96.06 170 ASN A CA 1
ATOM 1391 C C . ASN A 1 170 ? 6.598 -4.430 -21.569 1.00 96.06 170 ASN A C 1
ATOM 1393 O O . ASN A 1 170 ? 6.823 -4.793 -22.722 1.00 96.06 170 ASN A O 1
ATOM 1397 N N . SER A 1 171 ? 5.745 -3.444 -21.293 1.00 97.56 171 SER A N 1
ATOM 1398 C CA . SER A 1 171 ? 5.048 -2.672 -22.324 1.00 97.56 171 SER A CA 1
ATOM 1399 C C . SER A 1 171 ? 5.831 -1.426 -22.733 1.00 97.56 171 SER A C 1
ATOM 1401 O O . SER A 1 171 ? 6.655 -0.924 -21.970 1.00 97.56 171 SER A O 1
ATOM 1403 N N . ASP A 1 172 ? 5.475 -0.851 -23.883 1.00 96.94 172 ASP A N 1
ATOM 1404 C CA . ASP A 1 172 ? 6.025 0.425 -24.367 1.00 96.94 172 ASP A CA 1
ATOM 1405 C C . ASP A 1 172 ? 5.727 1.617 -23.431 1.00 96.94 172 ASP A C 1
ATOM 1407 O O . ASP A 1 172 ? 6.311 2.693 -23.578 1.00 96.94 172 ASP A O 1
ATOM 1411 N N . ALA A 1 173 ? 4.817 1.453 -22.460 1.00 97.19 173 ALA A N 1
ATOM 1412 C CA . ALA A 1 173 ? 4.580 2.456 -21.425 1.00 97.19 173 ALA A CA 1
ATOM 1413 C C . ALA A 1 173 ? 5.772 2.578 -20.460 1.00 97.19 173 ALA A C 1
ATOM 1415 O O . ALA A 1 173 ? 6.035 3.672 -19.959 1.00 97.19 173 ALA A O 1
ATOM 1416 N N . ASN A 1 174 ? 6.521 1.492 -20.230 1.00 97.38 174 ASN A N 1
ATOM 1417 C CA . ASN A 1 174 ? 7.764 1.530 -19.468 1.00 97.38 174 ASN A CA 1
ATOM 1418 C C . ASN A 1 174 ? 8.900 2.069 -20.347 1.00 97.38 174 ASN A C 1
ATOM 1420 O O . ASN A 1 174 ? 9.709 1.314 -20.879 1.00 97.38 174 ASN A O 1
ATOM 1424 N N . LYS A 1 175 ? 8.944 3.390 -20.530 1.00 97.00 175 LYS A N 1
ATOM 1425 C CA . LYS A 1 175 ? 9.906 4.041 -21.435 1.00 97.00 175 LYS A CA 1
ATOM 1426 C C . LYS A 1 175 ? 11.343 4.003 -20.924 1.00 97.00 175 LYS A C 1
ATOM 1428 O O . LYS A 1 175 ? 12.262 4.122 -21.726 1.00 97.00 175 LYS A O 1
ATOM 1433 N N . VAL A 1 176 ? 11.519 3.858 -19.609 1.00 95.88 176 VAL A N 1
ATOM 1434 C CA . VAL A 1 176 ? 12.824 3.874 -18.935 1.00 95.88 176 VAL A CA 1
ATOM 1435 C C . VAL A 1 176 ? 13.590 5.175 -19.245 1.00 95.88 176 VAL A C 1
ATOM 1437 O O . VAL A 1 176 ? 14.790 5.172 -19.500 1.00 95.88 176 VAL A O 1
ATOM 1440 N N . ILE A 1 177 ? 12.873 6.307 -19.257 1.00 95.00 177 ILE A N 1
ATOM 1441 C CA . ILE A 1 177 ? 13.442 7.644 -19.495 1.00 95.00 177 ILE A CA 1
ATOM 1442 C C . ILE A 1 177 ? 13.485 8.424 -18.184 1.00 95.00 177 ILE A C 1
ATOM 1444 O O . ILE A 1 177 ? 14.533 8.943 -17.815 1.00 95.00 177 ILE A O 1
ATOM 1448 N N . ASN A 1 178 ? 12.359 8.488 -17.466 1.00 94.81 178 ASN A N 1
ATOM 1449 C CA . ASN A 1 178 ? 12.255 9.185 -16.185 1.00 94.81 178 ASN A CA 1
ATOM 1450 C C . ASN A 1 178 ? 12.480 8.187 -15.040 1.00 94.81 178 ASN A C 1
ATOM 1452 O O . ASN A 1 178 ? 11.571 7.828 -14.289 1.00 94.81 178 ASN A O 1
ATOM 1456 N N . VAL A 1 179 ? 13.710 7.695 -14.948 1.00 95.19 179 VAL A N 1
ATOM 1457 C CA . VAL A 1 179 ? 14.157 6.695 -13.966 1.00 95.19 179 VAL A CA 1
ATOM 1458 C C . VAL A 1 179 ? 14.864 7.347 -12.781 1.00 95.19 179 VAL A C 1
ATOM 1460 O O . VAL A 1 179 ? 15.228 8.520 -12.852 1.00 95.19 179 VAL A O 1
ATOM 1463 N N . PHE A 1 180 ? 15.071 6.608 -11.688 1.00 93.94 180 PHE A N 1
ATOM 1464 C CA . PHE A 1 180 ? 15.579 7.147 -10.424 1.00 93.94 180 PHE A CA 1
ATOM 1465 C C . PHE A 1 180 ? 16.841 8.013 -10.575 1.00 93.94 180 PHE A C 1
ATOM 1467 O O . PHE A 1 180 ? 16.864 9.119 -10.032 1.00 93.94 180 PHE A O 1
ATOM 1474 N N . SER A 1 181 ? 17.857 7.558 -11.316 1.00 93.62 181 SER A N 1
ATOM 1475 C CA . SER A 1 181 ? 19.110 8.312 -11.511 1.00 93.62 181 SER A CA 1
ATOM 1476 C C . SER A 1 181 ? 18.900 9.666 -12.196 1.00 93.62 181 SER A C 1
ATOM 1478 O O . SER A 1 181 ? 19.463 10.670 -11.766 1.00 93.62 181 SER A O 1
ATOM 1480 N N . THR A 1 182 ? 18.009 9.728 -13.185 1.00 94.50 182 THR A N 1
ATOM 1481 C CA . THR A 1 182 ? 17.736 10.943 -13.975 1.00 94.50 182 THR A CA 1
ATOM 1482 C C . THR A 1 182 ? 16.946 12.016 -13.219 1.00 94.50 182 THR A C 1
ATOM 1484 O O . THR A 1 182 ? 16.924 13.178 -13.625 1.00 94.50 182 THR A O 1
ATOM 1487 N N . LEU A 1 183 ? 16.299 11.667 -12.099 1.00 89.56 183 LEU A N 1
ATOM 1488 C CA . LEU A 1 183 ? 15.471 12.608 -11.333 1.00 89.56 183 LEU A CA 1
ATOM 1489 C C . LEU A 1 183 ? 16.287 13.677 -10.596 1.00 89.56 183 LEU A C 1
ATOM 1491 O O . LEU A 1 183 ? 15.728 14.707 -10.216 1.00 89.56 183 LEU A O 1
ATOM 1495 N N . PHE A 1 184 ? 17.582 13.433 -10.384 1.00 81.00 184 PHE A N 1
ATOM 1496 C CA . PHE A 1 184 ? 18.475 14.312 -9.622 1.00 81.00 184 PHE A CA 1
ATOM 1497 C C . PHE A 1 184 ? 19.485 15.063 -10.495 1.00 81.00 184 PHE A C 1
ATOM 1499 O O . PHE A 1 184 ? 20.216 15.903 -9.982 1.00 81.00 184 PHE A O 1
ATOM 1506 N N . GLU A 1 185 ? 19.524 14.791 -11.799 1.00 72.50 185 GLU A N 1
ATOM 1507 C CA . GLU A 1 185 ? 20.453 15.417 -12.752 1.00 72.50 185 GLU A CA 1
ATOM 1508 C C . GLU A 1 185 ? 19.936 16.761 -13.307 1.00 72.50 185 GLU A C 1
ATOM 1510 O O . GLU A 1 185 ? 20.371 17.210 -14.367 1.00 72.50 185 GLU A O 1
ATOM 1515 N N . ARG A 1 186 ? 19.000 17.410 -12.602 1.00 54.62 186 ARG A N 1
ATOM 1516 C CA . ARG A 1 186 ? 18.422 18.712 -12.974 1.00 54.62 186 ARG A CA 1
ATOM 1517 C C . ARG A 1 186 ? 18.993 19.865 -12.164 1.00 54.62 186 ARG A C 1
ATOM 1519 O O . ARG A 1 186 ? 19.127 19.708 -10.931 1.00 54.62 186 ARG A O 1
#

Radius of gyration: 19.79 Å; chains: 1; bounding box: 42×40×76 Å

Secondary structure (DSSP, 8-state):
-------------TT--S-SSSEEEEEETT------HHHHHHHHT-STT-SEEEEEEEEE--TT-----GGGS-HHHHHHHHHHH----TT-HHHHHHHHHHTT-S-HHHHHHHHHTT---------SHHHHTTEEE-GGG-EEEEHHHHHHHHHHHHHHHHHHHHHHHTSTT--SSS-GGGGG--

Sequence (186 aa):
MGLPDGSRGFKFNARKAAIGSFSHYFHQRKLGKLKNVELAKEWAVCKPDEKNGWVHKYELDITNLKILDFQQYNVLAWLAELMKHREAAGTNRYRILAKEFVRDNIDIEILEELLSLGGLGIQYCIKSELAYSKLEEIDAELMSVNYNEFNDKYNQRDVVARKNMRELVNSDANKVINVFSTLFER

Foldseek 3Di:
DDDDDDDPPPPPVVPPFVQDQAQEFEDEVPDDDRDDPLLSLLSQQQDPPDQKGKYWYKYWDCVPPDDDDCVVDAPVVVLVVCVVPPDDDCPDQSNVLVVCLQVLLAASQCSVVLVCALPPDDGDGDDDPVRVVRMDIPPVPMDMHGNVVNNVVSVVRVVVSVVVSVDCSPDVVRVSPRGDVVVPVD

pLDDT: mean 74.5, std 22.58, range [20.94, 97.56]